Protein AF-A0AAV5MAN3-F1 (afdb_monomer_lite)

Secondary structure (DSSP, 8-state):
-------------------------TTTHHHHHHHHTT-----------------PPP-----------------------------------HHHHHHHHHHHHHHHHHHHHHHHHHHHHHHHHHHHHHHHHHHHHHHHHHHHHHHHHHHHHHHHHHHHHHHHHHHHHHHHHHHHHHHHHHHHHHHHHHHHHHHHHHHHHHHHHHHHHHHHHHHHHHHHHHHHHHHHHHHHHHHHHHHHHHHHHHHHHHHHHHHHHTT--

Organism: NCBI:txid152421

Sequence (261 aa):
MEENTRNPNSYEDGEDGEDRQSINTSSSAEQFVQGVLRNSGSMNGSSEQNMLVINPPAAEIEPTRQQQSDGQHQPADISSADSHLRRNTPQITTADRQARKRKNDRAYRERVKEKQKQMKSTLDELQAENGLLKAENGLLNTEMESLKNENVWENQQFQTLSGELEALRNKFDDSHQKFIKQLENEQQLKFNLKTLEGENGRLKTEMESLKGENASVTQRFQTESGELDALGNKFDHLLQKLKEKLALEAENELSKSEKNP

Foldseek 3Di:
DDDDDDDDDDDDDDPDDDDPPPDPPVPVVVVVVVVVVPPPPDPPPPPPPPPVPPVPPPPPPPPPPPPPPPPPDDDDDDDDDDDPPPPPPDPQDPVNVVVVVVVVVVVVVVVVVVVVVVVVVVVVVVVVVVVVVVVVVVVVVVVVVVVVVVVVVVVVVVVVVVVVVVVVVVVVVVVVVVVVVVVVVVVVVVVVVVVVVVVVVVVVVVVVVVVVVVVVVVVVVVVVVVVVVVVVVVVVVVVVVVVVVVVVVVVVVVVVVVVPD

pLDDT: mean 79.15, std 23.49, range [39.25, 98.81]

Structure (mmCIF, N/CA/C/O backbone):
data_AF-A0AAV5MAN3-F1
#
_entry.id   AF-A0AAV5MAN3-F1
#
loop_
_atom_site.group_PDB
_atom_site.id
_atom_site.type_symbol
_atom_site.label_atom_id
_atom_site.label_alt_id
_atom_site.label_comp_id
_atom_site.label_asym_id
_atom_site.label_entity_id
_atom_site.label_seq_id
_atom_site.pdbx_PDB_ins_code
_atom_site.Cartn_x
_atom_site.Cartn_y
_atom_site.Cartn_z
_atom_site.occupancy
_atom_site.B_iso_or_equiv
_atom_site.auth_seq_id
_atom_site.auth_comp_id
_atom_site.auth_asym_id
_atom_site.auth_atom_id
_atom_site.pdbx_PDB_model_num
ATOM 1 N N . MET A 1 1 ? -2.004 -55.335 14.183 1.00 44.84 1 MET A N 1
ATOM 2 C CA . MET A 1 1 ? -0.647 -54.759 14.093 1.00 44.84 1 MET A CA 1
ATOM 3 C C . MET A 1 1 ? -0.844 -53.253 14.137 1.00 44.84 1 MET A C 1
ATOM 5 O O . MET A 1 1 ? -1.127 -52.655 13.114 1.00 44.84 1 MET A O 1
ATOM 9 N N . GLU A 1 2 ? -1.271 -52.780 15.301 1.00 48.38 2 GLU A N 1
ATOM 10 C CA . GLU A 1 2 ? -0.446 -52.197 16.376 1.00 48.38 2 GLU A CA 1
ATOM 11 C C . GLU A 1 2 ? -0.250 -50.695 16.153 1.00 48.38 2 GLU A C 1
ATOM 13 O O . GLU A 1 2 ? 0.576 -50.241 15.366 1.00 48.38 2 GLU A O 1
ATOM 18 N N . GLU A 1 3 ? -1.119 -49.963 16.849 1.00 56.19 3 GLU A N 1
ATOM 19 C CA . GLU A 1 3 ? -1.087 -48.533 17.116 1.00 56.19 3 GLU A CA 1
ATOM 20 C C . GLU A 1 3 ? 0.177 -48.180 17.908 1.00 56.19 3 GLU A C 1
ATOM 22 O O . GLU A 1 3 ? 0.541 -48.885 18.849 1.00 56.19 3 GLU A O 1
ATOM 27 N N . ASN A 1 4 ? 0.824 -47.062 17.576 1.00 59.72 4 ASN A N 1
ATOM 28 C CA . ASN A 1 4 ? 1.860 -46.487 18.429 1.00 59.72 4 ASN A CA 1
ATOM 29 C C . ASN A 1 4 ? 1.583 -44.999 18.649 1.00 59.72 4 ASN A C 1
ATOM 31 O O . ASN A 1 4 ? 2.085 -44.121 17.949 1.00 59.72 4 ASN A O 1
ATOM 35 N N . THR A 1 5 ? 0.726 -44.739 19.630 1.00 69.56 5 THR A N 1
ATOM 36 C CA . THR A 1 5 ? 0.528 -43.437 20.260 1.00 69.56 5 THR A CA 1
ATOM 37 C C . THR A 1 5 ? 1.610 -43.225 21.320 1.00 69.56 5 THR A C 1
ATOM 39 O O . THR A 1 5 ? 1.607 -43.907 22.346 1.00 69.56 5 THR A O 1
ATOM 42 N N . ARG A 1 6 ? 2.507 -42.251 21.127 1.00 48.88 6 ARG A N 1
ATOM 43 C CA . ARG A 1 6 ? 3.354 -41.720 22.207 1.00 48.88 6 ARG A CA 1
ATOM 44 C C . ARG A 1 6 ? 3.477 -40.200 22.130 1.00 48.88 6 ARG A C 1
ATOM 46 O O . ARG A 1 6 ? 4.214 -39.651 21.324 1.00 48.88 6 ARG A O 1
ATOM 53 N N . ASN A 1 7 ? 2.747 -39.565 23.032 1.00 54.50 7 ASN A N 1
ATOM 54 C CA . ASN A 1 7 ? 3.040 -38.311 23.731 1.00 54.50 7 ASN A CA 1
ATOM 55 C C . ASN A 1 7 ? 2.501 -38.561 25.168 1.00 54.50 7 ASN A C 1
ATOM 57 O O . ASN A 1 7 ? 1.526 -39.319 25.239 1.00 54.50 7 ASN A O 1
ATOM 61 N N . PRO A 1 8 ? 3.010 -38.015 26.301 1.00 59.88 8 PRO A N 1
ATOM 62 C CA . PRO A 1 8 ? 3.705 -36.732 26.459 1.00 59.88 8 PRO A CA 1
ATOM 63 C C . PRO A 1 8 ? 4.790 -36.669 27.571 1.00 59.88 8 PRO A C 1
ATOM 65 O O . PRO A 1 8 ? 5.094 -37.661 28.225 1.00 59.88 8 PRO A O 1
ATOM 68 N N . ASN A 1 9 ? 5.303 -35.457 27.814 1.00 54.16 9 ASN A N 1
ATOM 69 C CA . ASN A 1 9 ? 6.047 -34.997 28.999 1.00 54.16 9 ASN A CA 1
ATOM 70 C C . ASN A 1 9 ? 7.506 -35.446 29.184 1.00 54.16 9 ASN A C 1
ATOM 72 O O . ASN A 1 9 ? 7.796 -36.450 29.828 1.00 54.16 9 ASN A O 1
ATOM 76 N N . SER A 1 10 ? 8.420 -34.542 28.833 1.00 54.06 10 SER A N 1
ATOM 77 C CA . SER A 1 10 ? 9.576 -34.241 29.682 1.00 54.06 10 SER A CA 1
ATOM 78 C C . SER A 1 10 ? 9.660 -32.725 29.858 1.00 54.06 10 SER A C 1
ATOM 80 O O . SER A 1 10 ? 10.046 -32.001 28.942 1.00 54.06 10 SER A O 1
ATOM 82 N N . TYR A 1 11 ? 9.204 -32.270 31.024 1.00 53.59 11 TYR A N 1
ATOM 83 C CA . TYR A 1 11 ? 9.576 -30.988 31.612 1.00 53.59 11 TYR A CA 1
ATOM 84 C C . TYR A 1 11 ? 11.102 -30.957 31.750 1.00 53.59 11 TYR A C 1
ATOM 86 O O . TYR A 1 11 ? 11.655 -31.848 32.392 1.00 53.59 11 TYR A O 1
ATOM 94 N N . GLU A 1 12 ? 11.756 -29.944 31.192 1.00 61.41 12 GLU A N 1
ATOM 95 C CA . GLU A 1 12 ? 13.032 -29.475 31.722 1.00 61.41 12 GLU A CA 1
ATOM 96 C C . GLU A 1 12 ? 12.889 -27.996 32.061 1.00 61.41 12 GLU A C 1
ATOM 98 O O . GLU A 1 12 ? 12.486 -27.172 31.237 1.00 61.41 12 GLU A O 1
ATOM 103 N N . ASP A 1 13 ? 13.148 -27.735 33.338 1.00 57.47 13 ASP A N 1
ATOM 104 C CA . ASP A 1 13 ? 13.252 -26.439 33.973 1.00 57.47 13 ASP A CA 1
ATOM 105 C C . ASP A 1 13 ? 14.386 -25.630 33.339 1.00 57.47 13 ASP A C 1
ATOM 107 O O . ASP A 1 13 ? 15.514 -26.103 33.198 1.00 57.47 13 ASP A O 1
ATOM 111 N N . GLY A 1 14 ? 14.080 -24.381 33.007 1.00 51.84 14 GLY A N 1
ATOM 112 C CA . GLY A 1 14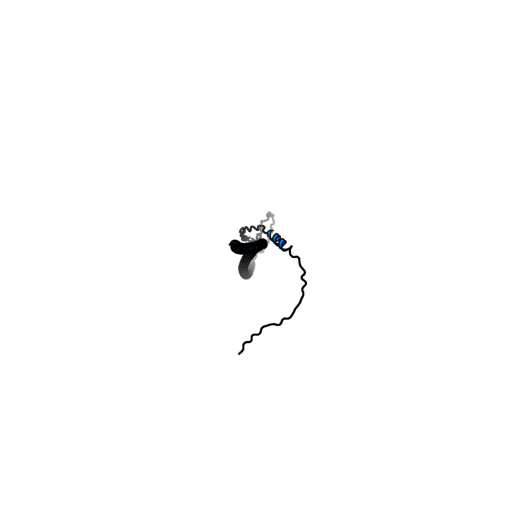 ? 15.044 -23.363 32.614 1.00 51.84 14 GLY A CA 1
ATOM 113 C C . GLY A 1 14 ? 14.609 -22.037 33.215 1.00 51.84 14 GLY A C 1
ATOM 114 O O . GLY A 1 14 ? 13.974 -21.224 32.546 1.00 51.84 14 GLY A O 1
ATOM 115 N N . GLU A 1 15 ? 14.870 -21.868 34.511 1.00 56.38 15 GLU A N 1
ATOM 116 C CA . GLU A 1 15 ? 14.814 -20.574 35.184 1.00 56.38 15 GLU A CA 1
ATOM 117 C C . GLU A 1 15 ? 15.982 -19.707 34.699 1.00 56.38 15 GLU A C 1
ATOM 119 O O . GLU A 1 15 ? 17.055 -19.725 35.293 1.00 56.38 15 GLU A O 1
ATOM 124 N N . ASP A 1 16 ? 15.759 -18.917 33.651 1.00 54.56 16 ASP A N 1
ATOM 125 C CA . ASP A 1 16 ? 16.610 -17.769 33.349 1.00 54.56 16 ASP A CA 1
ATOM 126 C C . ASP A 1 16 ? 15.830 -16.492 33.672 1.00 54.56 16 ASP A C 1
ATOM 128 O O . ASP A 1 16 ? 14.925 -16.049 32.959 1.00 54.56 16 ASP A O 1
ATOM 132 N N . GLY A 1 17 ? 16.160 -15.935 34.837 1.00 55.69 17 GLY A N 1
ATOM 133 C CA . GLY A 1 17 ? 15.736 -14.614 35.258 1.00 55.69 17 GLY A CA 1
ATOM 134 C C . GLY A 1 17 ? 16.410 -13.557 34.395 1.00 55.69 17 GLY A C 1
ATOM 135 O O . GLY A 1 17 ? 17.562 -13.205 34.628 1.00 55.69 17 GLY A O 1
ATOM 136 N N . GLU A 1 18 ? 15.671 -13.021 33.428 1.00 51.84 18 GLU A N 1
ATOM 137 C CA . GLU A 1 18 ? 16.047 -11.779 32.765 1.00 51.84 18 GLU A CA 1
ATOM 138 C C . GLU A 1 18 ? 15.421 -10.579 33.480 1.00 51.84 18 GLU A C 1
ATOM 140 O O . GLU A 1 18 ? 14.199 -10.421 33.603 1.00 51.84 18 GLU A O 1
ATOM 145 N N . ASP A 1 19 ? 16.324 -9.729 33.959 1.00 51.12 19 ASP A N 1
ATOM 146 C CA . ASP A 1 19 ? 16.092 -8.423 34.543 1.00 51.12 19 ASP A CA 1
ATOM 147 C C . ASP A 1 19 ? 15.137 -7.577 33.693 1.00 51.12 19 ASP A C 1
ATOM 149 O O . ASP A 1 19 ? 15.478 -7.039 32.636 1.00 51.12 19 ASP A O 1
ATOM 153 N N . ARG A 1 20 ? 13.924 -7.369 34.211 1.00 51.84 20 ARG A N 1
ATOM 154 C CA . ARG A 1 20 ? 12.993 -6.366 33.693 1.00 51.84 20 ARG A CA 1
ATOM 155 C C . ARG A 1 20 ? 13.480 -4.968 34.066 1.00 51.84 20 ARG A C 1
ATOM 157 O O . ARG A 1 20 ? 12.996 -4.356 35.020 1.00 51.84 20 ARG A O 1
ATOM 164 N N . GLN A 1 21 ? 14.396 -4.425 33.268 1.00 51.94 21 GLN A N 1
ATOM 165 C CA . GLN A 1 21 ? 14.569 -2.979 33.191 1.00 51.94 21 GLN A CA 1
ATOM 166 C C . GLN A 1 21 ? 13.264 -2.369 32.673 1.00 51.94 21 GLN A C 1
ATOM 168 O O . GLN A 1 21 ? 12.862 -2.544 31.524 1.00 51.94 21 GLN A O 1
ATOM 173 N N . SER A 1 22 ? 12.569 -1.674 33.568 1.00 53.28 22 SER A N 1
ATOM 174 C CA . SER A 1 22 ? 11.349 -0.934 33.269 1.00 53.28 22 SER A CA 1
ATOM 175 C C . SER A 1 22 ? 11.709 0.291 32.429 1.00 53.28 22 SER A C 1
ATOM 177 O O . SER A 1 22 ? 11.994 1.362 32.961 1.00 53.28 22 SER A O 1
ATOM 179 N N . ILE A 1 23 ? 11.739 0.127 31.106 1.00 49.47 23 ILE A N 1
ATOM 180 C CA . ILE A 1 23 ? 11.857 1.250 30.179 1.00 49.47 23 ILE A CA 1
ATOM 181 C C . ILE A 1 23 ? 10.504 1.959 30.158 1.00 49.47 23 ILE A C 1
ATOM 183 O O . ILE A 1 23 ? 9.490 1.431 29.705 1.00 49.47 23 ILE A O 1
ATOM 187 N N . ASN A 1 24 ? 10.509 3.169 30.698 1.00 49.62 24 ASN A N 1
ATOM 188 C CA . ASN A 1 24 ? 9.404 4.110 30.726 1.00 49.62 24 ASN A CA 1
ATOM 189 C C . ASN A 1 24 ? 9.113 4.583 29.281 1.00 49.62 24 ASN A C 1
ATOM 191 O O . ASN A 1 24 ? 9.706 5.549 28.808 1.00 49.62 24 ASN A O 1
ATOM 195 N N . THR A 1 25 ? 8.264 3.864 28.537 1.00 49.25 25 THR A N 1
ATOM 196 C CA . THR A 1 25 ? 7.945 4.144 27.117 1.00 49.25 25 THR A CA 1
ATOM 197 C C . THR A 1 25 ? 6.704 5.018 26.908 1.00 49.25 25 THR A C 1
ATOM 199 O O . THR A 1 25 ? 6.316 5.289 25.772 1.00 49.25 25 THR A O 1
ATOM 202 N N . SER A 1 26 ? 6.102 5.546 27.971 1.00 46.38 26 SER A N 1
ATOM 203 C CA . SER A 1 26 ? 4.854 6.321 27.913 1.00 46.38 26 SER A CA 1
ATOM 204 C C . SER A 1 26 ? 4.976 7.733 27.316 1.00 46.38 26 SER A C 1
ATOM 206 O O . SER A 1 26 ? 3.968 8.422 27.232 1.00 46.38 26 SER A O 1
ATOM 208 N N . SER A 1 27 ? 6.153 8.169 26.842 1.00 50.56 27 SER A N 1
ATOM 209 C CA . SER A 1 27 ? 6.326 9.509 26.241 1.00 50.56 27 SER A CA 1
ATOM 210 C C . SER A 1 27 ? 6.676 9.525 24.746 1.00 50.56 27 SER A C 1
ATOM 212 O O . SER A 1 27 ? 6.742 10.604 24.161 1.00 50.56 27 SER A O 1
ATOM 214 N N . SER A 1 28 ? 6.913 8.374 24.104 1.00 48.81 28 SER A N 1
ATOM 215 C CA . SER A 1 28 ? 7.411 8.346 22.714 1.00 48.81 28 SER A CA 1
ATOM 216 C C . SER A 1 28 ? 6.324 8.062 21.666 1.00 48.81 28 SER A C 1
ATOM 218 O O . SER A 1 28 ? 6.444 8.504 20.523 1.00 48.81 28 SER A O 1
ATOM 220 N N . ALA A 1 29 ? 5.215 7.420 22.052 1.00 47.19 29 ALA A N 1
ATOM 221 C CA . ALA A 1 29 ? 4.122 7.105 21.127 1.00 47.19 29 ALA A CA 1
ATOM 222 C C . ALA A 1 29 ? 3.309 8.344 20.690 1.00 47.19 29 ALA A C 1
ATOM 224 O O . ALA A 1 29 ? 2.816 8.386 19.566 1.00 47.19 29 ALA A O 1
ATOM 225 N N . GLU A 1 30 ? 3.227 9.391 21.519 1.00 49.59 30 GLU A N 1
ATOM 226 C CA . GLU A 1 30 ? 2.521 10.635 21.162 1.00 49.59 30 GLU A CA 1
ATOM 227 C C . GLU A 1 30 ? 3.353 11.569 20.264 1.00 49.59 30 GLU A C 1
ATOM 229 O O . GLU A 1 30 ? 2.794 12.349 19.491 1.00 49.59 30 GLU A O 1
ATOM 234 N N . GLN A 1 31 ? 4.686 11.460 20.282 1.00 51.66 31 GLN A N 1
ATOM 235 C CA . GLN A 1 31 ? 5.559 12.288 19.436 1.00 51.66 31 GLN A CA 1
ATOM 236 C C . GLN A 1 31 ? 5.684 11.770 17.998 1.00 51.66 31 GLN A C 1
ATOM 238 O O . GLN A 1 31 ? 5.986 12.549 17.094 1.00 51.66 31 GLN A O 1
ATOM 243 N N . PHE A 1 32 ? 5.390 10.491 17.746 1.00 46.88 32 PHE A N 1
ATOM 244 C CA . PHE A 1 32 ? 5.454 9.940 16.390 1.00 46.88 32 PHE A CA 1
ATOM 245 C C . PHE A 1 32 ? 4.217 10.294 15.544 1.00 46.88 32 PHE A C 1
ATOM 247 O O . PHE A 1 32 ? 4.320 10.457 14.329 1.00 46.88 32 PHE A O 1
ATOM 254 N N . VAL A 1 33 ? 3.061 10.519 16.178 1.00 51.75 33 VAL A N 1
ATOM 255 C CA . VAL A 1 33 ? 1.815 10.885 15.477 1.00 51.75 33 VAL A CA 1
ATOM 256 C C . VAL A 1 33 ? 1.821 12.352 15.016 1.00 51.75 33 VAL A C 1
ATOM 258 O O . VAL A 1 33 ? 1.261 12.669 13.968 1.00 51.75 33 VAL A O 1
ATOM 261 N N . GLN A 1 34 ? 2.528 13.253 15.712 1.00 48.38 34 GLN A N 1
ATOM 262 C CA . GLN A 1 34 ? 2.670 14.653 15.271 1.00 48.38 34 GLN A CA 1
ATOM 263 C C . GLN A 1 34 ? 3.739 14.870 14.184 1.00 48.38 34 GLN A C 1
ATOM 265 O O . GLN A 1 34 ? 3.695 15.883 13.485 1.00 48.38 34 GLN A O 1
ATOM 270 N N . GLY A 1 35 ? 4.672 13.930 13.994 1.00 42.81 35 GLY A N 1
ATOM 271 C CA . GLY A 1 35 ? 5.723 14.038 12.975 1.00 42.81 35 GLY A CA 1
ATOM 272 C C . GLY A 1 35 ? 5.258 13.729 11.547 1.00 42.81 35 GLY A C 1
ATOM 273 O O . GLY A 1 35 ? 5.763 14.317 10.593 1.00 42.81 35 GLY A O 1
ATOM 274 N N . VAL A 1 36 ? 4.268 12.846 11.382 1.00 49.66 36 VAL A N 1
ATOM 275 C CA . VAL A 1 36 ? 3.847 12.358 10.052 1.00 49.66 36 VAL A CA 1
ATOM 276 C C . VAL A 1 36 ? 2.818 13.283 9.381 1.00 49.66 36 VAL A C 1
ATOM 278 O O . VAL A 1 36 ? 2.716 13.320 8.158 1.00 49.66 36 VAL A O 1
ATOM 281 N N . LEU A 1 37 ? 2.124 14.127 10.151 1.00 48.88 37 LEU A N 1
ATOM 282 C CA . LEU A 1 37 ? 1.106 15.054 9.632 1.00 48.88 37 LEU A CA 1
ATOM 283 C C . LEU A 1 37 ? 1.661 16.389 9.098 1.00 48.88 37 LEU A C 1
ATOM 285 O O . LEU A 1 37 ? 0.886 17.224 8.637 1.00 48.88 37 LEU A O 1
ATOM 289 N N . ARG A 1 38 ? 2.983 16.616 9.122 1.00 48.22 38 ARG A N 1
ATOM 290 C CA . ARG A 1 38 ? 3.591 17.865 8.616 1.00 48.22 38 ARG A CA 1
ATOM 291 C C . ARG A 1 38 ? 4.157 17.797 7.199 1.00 48.22 38 ARG A C 1
ATOM 293 O O . ARG A 1 38 ? 4.641 18.816 6.719 1.00 48.22 38 ARG A O 1
ATOM 300 N N . ASN A 1 39 ? 4.059 16.652 6.520 1.00 44.22 39 ASN A N 1
ATOM 301 C CA . ASN A 1 39 ? 4.629 16.467 5.180 1.00 44.22 39 ASN A CA 1
ATOM 302 C C . ASN A 1 39 ? 3.599 16.142 4.084 1.00 44.22 39 ASN A C 1
ATOM 304 O O . ASN A 1 39 ? 3.957 15.650 3.020 1.00 44.22 39 ASN A O 1
ATOM 308 N N . SER A 1 40 ? 2.320 16.471 4.292 1.00 47.78 40 SER A N 1
ATOM 309 C CA . SER A 1 40 ? 1.295 16.476 3.236 1.00 47.78 40 SER A CA 1
ATOM 310 C C . SER A 1 40 ? 1.270 17.816 2.485 1.00 47.78 40 SER A C 1
ATOM 312 O O . SER A 1 40 ? 0.221 18.430 2.289 1.00 47.78 40 SER A O 1
ATOM 314 N N . GLY A 1 41 ? 2.451 18.305 2.103 1.00 43.44 41 GLY A N 1
ATOM 315 C CA . GLY A 1 41 ? 2.629 19.487 1.270 1.00 43.44 41 GLY A CA 1
ATOM 316 C C . GLY A 1 41 ? 2.596 19.119 -0.208 1.00 43.44 41 GLY A C 1
ATOM 317 O O . GLY A 1 41 ? 3.642 18.946 -0.816 1.00 43.44 41 GLY A O 1
ATOM 318 N N . SER A 1 42 ? 1.387 18.998 -0.759 1.00 48.28 42 SER A N 1
ATOM 319 C CA . SER A 1 42 ? 1.033 19.428 -2.120 1.00 48.28 42 SER A CA 1
ATOM 320 C C . SER A 1 42 ? 2.112 19.255 -3.208 1.00 48.28 42 SER A C 1
ATOM 322 O O . SER A 1 42 ? 2.621 20.237 -3.749 1.00 48.28 42 SER A O 1
ATOM 324 N N . MET A 1 43 ? 2.392 18.017 -3.618 1.00 45.09 43 MET A N 1
ATOM 325 C CA . MET A 1 43 ? 2.899 17.771 -4.970 1.00 45.09 43 MET A CA 1
ATOM 326 C C . MET A 1 43 ? 1.694 17.708 -5.910 1.00 45.09 43 MET A C 1
ATOM 328 O O . MET A 1 43 ? 1.149 16.643 -6.188 1.00 45.09 43 MET A O 1
ATOM 332 N N . ASN A 1 44 ? 1.250 18.886 -6.359 1.00 43.78 44 ASN A N 1
ATOM 333 C CA . ASN A 1 44 ? 0.441 19.014 -7.565 1.00 43.78 44 ASN A CA 1
ATOM 334 C C . ASN A 1 44 ? 1.291 18.501 -8.732 1.00 43.78 44 ASN A C 1
ATOM 336 O O . ASN A 1 44 ? 2.037 19.251 -9.355 1.00 43.78 44 ASN A O 1
ATOM 340 N N . GLY A 1 45 ? 1.197 17.201 -8.996 1.00 42.59 45 GLY A N 1
ATOM 341 C CA . GLY A 1 45 ? 1.636 16.587 -10.238 1.00 42.59 45 GLY A CA 1
ATOM 342 C C . GLY A 1 45 ? 0.662 16.960 -11.345 1.00 42.59 45 GLY A C 1
ATOM 343 O O . GLY A 1 45 ? -0.095 16.120 -11.823 1.00 42.59 45 GLY A O 1
ATOM 344 N N . SER A 1 46 ? 0.666 18.230 -11.749 1.00 45.03 46 SER A N 1
ATOM 345 C CA . SER A 1 46 ? 0.295 18.604 -13.107 1.00 45.03 46 SER A CA 1
ATOM 346 C C . SER A 1 46 ? 1.291 17.902 -14.024 1.00 45.03 46 SER A C 1
ATOM 348 O O . SER A 1 46 ? 2.373 18.415 -14.301 1.00 45.03 46 SER A O 1
ATOM 350 N N . SER A 1 47 ? 0.936 16.684 -14.436 1.00 51.94 47 SER A N 1
ATOM 351 C CA . SER A 1 47 ? 1.525 16.005 -15.582 1.00 51.94 47 SER A CA 1
ATOM 352 C C . SER A 1 47 ? 1.099 16.795 -16.819 1.00 51.94 47 SER A C 1
ATOM 354 O O . SER A 1 47 ? 0.217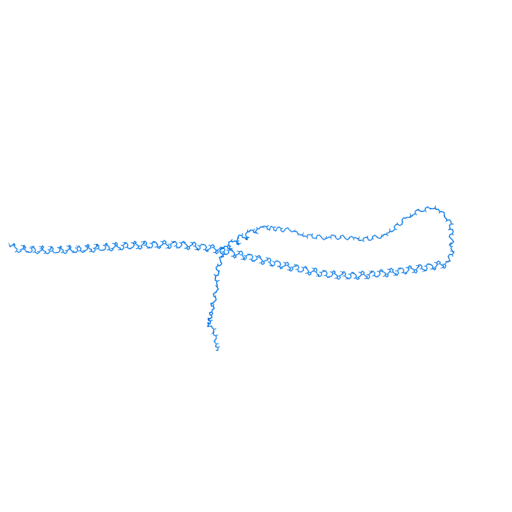 16.404 -17.581 1.00 51.94 47 SER A O 1
ATOM 356 N N . GLU A 1 48 ? 1.684 17.985 -16.968 1.00 44.56 48 GLU A N 1
ATOM 357 C CA . GLU A 1 48 ? 1.868 18.562 -18.280 1.00 44.56 48 GLU A CA 1
ATOM 358 C C . GLU A 1 48 ? 2.647 17.515 -19.058 1.00 44.56 48 GLU A C 1
ATOM 360 O O . GLU A 1 48 ? 3.768 17.135 -18.711 1.00 44.56 48 GLU A O 1
ATOM 365 N N . GLN A 1 49 ? 1.973 17.002 -20.077 1.00 49.53 49 GLN A N 1
ATOM 366 C CA . GLN A 1 49 ? 2.551 16.302 -21.198 1.00 49.53 49 GLN A CA 1
ATOM 367 C C . GLN A 1 49 ? 3.635 17.197 -21.812 1.00 49.53 49 GLN A C 1
ATOM 369 O O . GLN A 1 49 ? 3.445 17.792 -22.867 1.00 49.53 49 GLN A O 1
ATOM 374 N N . ASN A 1 50 ? 4.810 17.257 -21.188 1.00 44.69 50 ASN A N 1
ATOM 375 C CA . ASN A 1 50 ? 6.051 17.495 -21.897 1.00 44.69 50 ASN A CA 1
ATOM 376 C C . ASN A 1 50 ? 6.336 16.210 -22.673 1.00 44.69 50 ASN A C 1
ATOM 378 O O . ASN A 1 50 ? 7.211 15.413 -22.340 1.00 44.69 50 ASN A O 1
ATOM 382 N N . MET A 1 51 ? 5.534 16.012 -23.723 1.00 41.59 51 MET A N 1
ATOM 383 C CA . MET A 1 51 ? 5.988 15.375 -24.942 1.00 41.59 51 MET A CA 1
ATOM 384 C C . MET A 1 51 ? 7.266 16.118 -25.298 1.00 41.59 51 MET A C 1
ATOM 386 O O . MET A 1 51 ? 7.219 17.219 -25.847 1.00 41.59 51 MET A O 1
ATOM 390 N N . LEU A 1 52 ? 8.405 15.555 -24.902 1.00 42.62 52 LEU A N 1
ATOM 391 C CA . LEU A 1 52 ? 9.690 15.932 -25.443 1.00 42.62 52 LEU A CA 1
ATOM 392 C C . LEU A 1 52 ? 9.571 15.598 -26.929 1.00 42.62 52 LEU A C 1
ATOM 394 O O . LEU A 1 52 ? 9.813 14.474 -27.363 1.00 42.62 52 LEU A O 1
ATOM 398 N N . VAL A 1 53 ? 9.071 16.566 -27.696 1.00 46.03 53 VAL A N 1
ATOM 399 C CA . VAL A 1 53 ? 9.199 16.610 -29.138 1.00 46.03 53 VAL A CA 1
ATOM 400 C C . VAL A 1 53 ? 10.696 16.739 -29.337 1.00 46.03 53 VAL A C 1
ATOM 402 O O . VAL A 1 53 ? 11.251 17.835 -29.389 1.00 46.03 53 VAL A O 1
ATOM 405 N N . ILE A 1 54 ? 11.368 15.589 -29.353 1.00 41.72 54 ILE A N 1
ATOM 406 C CA . ILE A 1 54 ? 12.680 15.447 -29.947 1.00 41.72 54 ILE A CA 1
ATOM 407 C C . ILE A 1 54 ? 12.417 15.733 -31.419 1.00 41.72 54 ILE A C 1
ATOM 409 O O . ILE A 1 54 ? 12.113 14.840 -32.207 1.00 41.72 54 ILE A O 1
ATOM 413 N N . ASN A 1 55 ? 12.423 17.021 -31.763 1.00 43.81 55 ASN A N 1
ATOM 414 C CA . ASN A 1 55 ? 12.617 17.440 -33.130 1.00 43.81 55 ASN A CA 1
ATOM 415 C C . ASN A 1 55 ? 13.919 16.758 -33.546 1.00 43.81 55 ASN A C 1
ATOM 417 O O . ASN A 1 55 ? 14.951 17.036 -32.923 1.00 43.81 55 ASN A O 1
ATOM 421 N N . PRO A 1 56 ? 13.895 15.835 -34.523 1.00 54.34 56 PRO A N 1
ATOM 422 C CA . PRO A 1 56 ? 15.142 15.348 -35.072 1.00 54.34 56 PRO A CA 1
ATOM 423 C C . PRO A 1 56 ? 15.903 16.593 -35.538 1.00 54.34 56 PRO A C 1
ATOM 425 O O . PRO A 1 56 ? 15.285 17.460 -36.171 1.00 54.34 56 PRO A O 1
ATOM 428 N N . PRO A 1 57 ? 17.194 16.752 -35.193 1.00 43.59 57 PRO A N 1
ATOM 429 C CA . PRO A 1 57 ? 17.973 17.822 -35.784 1.00 43.59 57 PRO A CA 1
ATOM 430 C C . PRO A 1 57 ? 17.815 17.657 -37.289 1.00 43.59 57 PRO A C 1
ATOM 432 O O . PRO A 1 57 ? 18.056 16.572 -37.829 1.00 43.59 57 PRO A O 1
ATOM 435 N N . ALA A 1 58 ? 17.295 18.698 -37.941 1.00 41.28 58 ALA A N 1
ATOM 436 C CA . ALA A 1 58 ? 17.276 18.762 -39.384 1.00 41.28 58 ALA A CA 1
ATOM 437 C C . ALA A 1 58 ? 18.691 18.398 -39.822 1.00 41.28 58 ALA A C 1
ATOM 439 O O . ALA A 1 58 ? 19.651 19.059 -39.427 1.00 41.28 58 ALA A O 1
ATOM 440 N N . ALA A 1 59 ? 18.818 17.289 -40.547 1.00 49.34 59 ALA A N 1
ATOM 441 C CA . ALA A 1 59 ? 20.047 16.952 -41.220 1.00 49.34 59 ALA A CA 1
ATOM 442 C C . ALA A 1 59 ? 20.245 18.030 -42.292 1.00 49.34 59 ALA A C 1
ATOM 444 O O . ALA A 1 59 ? 19.881 17.852 -43.454 1.00 49.34 59 ALA A O 1
ATOM 445 N N . GLU A 1 60 ? 20.781 19.182 -41.884 1.00 39.25 60 GLU A N 1
ATOM 446 C CA . GLU A 1 60 ? 21.616 20.010 -42.733 1.00 39.25 60 GLU A CA 1
ATOM 447 C C . GLU A 1 60 ? 22.800 19.124 -43.096 1.00 39.25 60 GLU A C 1
ATOM 449 O O . GLU A 1 60 ? 23.838 19.075 -42.443 1.00 39.25 60 GLU A O 1
ATOM 454 N N . ILE A 1 61 ? 22.585 18.341 -44.149 1.00 50.41 61 ILE A N 1
ATOM 455 C CA . ILE A 1 61 ? 23.651 17.856 -44.995 1.00 50.41 61 ILE A CA 1
ATOM 456 C C . ILE A 1 61 ? 24.270 19.134 -45.556 1.00 50.41 61 ILE A C 1
ATOM 458 O O . ILE A 1 61 ? 23.856 19.614 -46.610 1.00 50.41 61 ILE A O 1
ATOM 462 N N . GLU A 1 62 ? 25.206 19.733 -44.818 1.00 41.62 62 GLU A N 1
ATOM 463 C CA . GLU A 1 62 ? 26.178 20.631 -45.413 1.00 41.62 62 GLU A CA 1
ATOM 464 C C . GLU A 1 62 ? 26.865 19.816 -46.512 1.00 41.62 62 GLU A C 1
ATOM 466 O O . GLU A 1 62 ? 27.543 18.825 -46.219 1.00 41.62 62 GLU A O 1
ATOM 471 N N . PRO A 1 63 ? 26.707 20.166 -47.799 1.00 45.69 63 PRO A N 1
ATOM 472 C CA . PRO A 1 63 ? 27.626 19.641 -48.775 1.00 45.69 63 PRO A CA 1
ATOM 473 C C . PRO A 1 63 ? 28.972 20.269 -48.428 1.00 45.69 63 PRO A C 1
ATOM 475 O O . PRO A 1 63 ? 29.158 21.474 -48.611 1.00 45.69 63 PRO A O 1
ATOM 478 N N . THR A 1 64 ? 29.915 19.457 -47.945 1.00 48.03 64 THR A N 1
ATOM 479 C CA . THR A 1 64 ? 31.336 19.800 -47.905 1.00 48.03 64 THR A CA 1
ATOM 480 C C . THR A 1 64 ? 31.773 20.071 -49.339 1.00 48.03 64 THR A C 1
ATOM 482 O O . THR A 1 64 ? 32.273 19.209 -50.061 1.00 48.03 64 THR A O 1
ATOM 485 N N . ARG A 1 65 ? 31.516 21.295 -49.795 1.00 43.8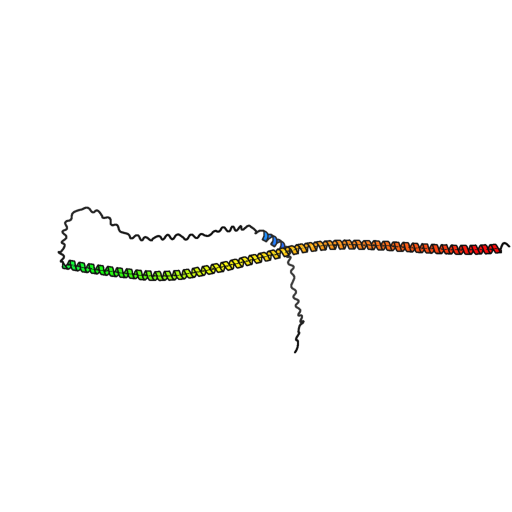8 65 ARG A N 1
ATOM 486 C CA . ARG A 1 65 ? 31.983 21.841 -51.053 1.00 43.88 65 ARG A CA 1
ATOM 487 C C . ARG A 1 65 ? 33.469 22.056 -50.840 1.00 43.88 65 ARG A C 1
ATOM 489 O O . ARG A 1 65 ? 33.893 23.132 -50.428 1.00 43.88 65 ARG A O 1
ATOM 496 N N . GLN A 1 66 ? 34.255 21.010 -51.092 1.00 42.12 66 GLN A N 1
ATOM 497 C CA . GLN A 1 66 ? 35.670 21.160 -51.392 1.00 42.12 66 GLN A CA 1
ATOM 498 C C . GLN A 1 66 ? 35.756 22.158 -52.546 1.00 42.12 66 GLN A C 1
ATOM 500 O O . GLN A 1 66 ? 35.516 21.829 -53.708 1.00 42.12 66 GLN A O 1
ATOM 505 N N . GLN A 1 67 ? 36.018 23.415 -52.194 1.00 42.38 67 GLN A N 1
ATOM 506 C CA . GLN A 1 67 ? 36.457 24.431 -53.124 1.00 42.38 67 GLN A CA 1
ATOM 507 C C . GLN A 1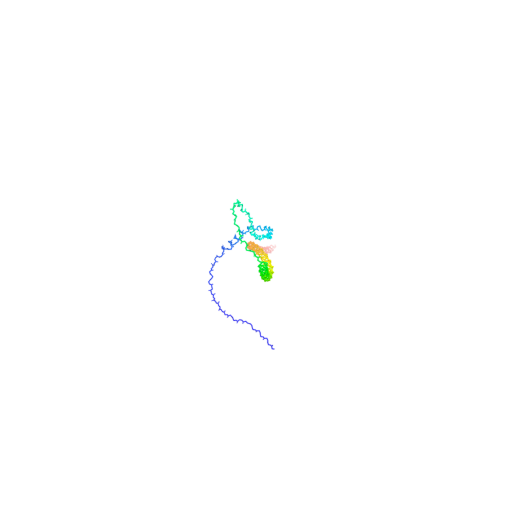 67 ? 37.796 23.941 -53.662 1.00 42.38 67 GLN A C 1
ATOM 509 O O . GLN A 1 67 ? 38.845 24.109 -53.045 1.00 42.38 67 GLN A O 1
ATOM 514 N N . GLN A 1 68 ? 37.738 23.271 -54.809 1.00 42.19 68 GLN A N 1
ATOM 515 C CA . GLN A 1 68 ? 38.866 23.216 -55.713 1.00 42.19 68 GLN A CA 1
ATOM 516 C C . GLN A 1 68 ? 39.237 24.668 -55.999 1.00 42.19 68 GLN A C 1
ATOM 518 O O . GLN A 1 68 ? 38.439 25.445 -56.523 1.00 42.19 68 GLN A O 1
ATOM 523 N N . SER A 1 69 ? 40.430 25.045 -55.558 1.00 43.91 69 SER A N 1
ATOM 524 C CA . SER A 1 69 ? 41.094 26.278 -55.928 1.00 43.91 69 SER A CA 1
ATOM 525 C C . SER A 1 69 ? 41.345 26.254 -57.437 1.00 43.91 69 SER A C 1
ATOM 527 O O . SER A 1 69 ? 42.412 25.839 -57.893 1.00 43.91 69 SER A O 1
ATOM 529 N N . ASP A 1 70 ? 40.351 26.678 -58.213 1.00 40.59 70 ASP A N 1
ATOM 530 C CA . ASP A 1 70 ? 40.563 27.144 -59.574 1.00 40.59 70 ASP A CA 1
ATOM 531 C C . ASP A 1 70 ? 41.397 28.420 -59.471 1.00 40.59 70 ASP A C 1
ATOM 533 O O . ASP A 1 70 ? 40.899 29.514 -59.194 1.00 40.59 70 ASP A O 1
ATOM 537 N N . GLY A 1 71 ? 42.708 28.254 -59.642 1.00 41.88 71 GLY A N 1
ATOM 538 C CA . GLY A 1 71 ? 43.635 29.343 -59.889 1.00 41.88 71 GLY A CA 1
ATOM 539 C C . GLY A 1 71 ? 43.215 30.069 -61.160 1.00 41.88 71 GLY A C 1
ATOM 540 O O . GLY A 1 71 ? 43.654 29.734 -62.259 1.00 41.88 71 GLY A O 1
ATOM 541 N N . GLN A 1 72 ? 42.354 31.073 -61.003 1.00 41.81 72 GLN A N 1
ATOM 542 C CA . GLN A 1 72 ? 42.141 32.112 -61.993 1.00 41.81 72 GLN A CA 1
ATOM 543 C C . GLN A 1 72 ? 43.452 32.881 -62.146 1.00 41.81 72 GLN A C 1
ATOM 545 O O . GLN A 1 72 ? 43.755 33.827 -61.422 1.00 41.81 72 GLN A O 1
ATOM 550 N N . HIS A 1 73 ? 44.248 32.447 -63.116 1.00 48.31 73 HIS A N 1
ATOM 551 C CA . HIS A 1 73 ? 45.255 33.279 -63.740 1.00 48.31 73 HIS A CA 1
ATOM 552 C C . HIS A 1 73 ? 44.550 34.460 -64.411 1.00 48.31 73 HIS A C 1
ATOM 554 O O . HIS A 1 73 ? 43.994 34.315 -65.500 1.00 48.31 73 HIS A O 1
ATOM 560 N N . GLN A 1 74 ? 44.582 35.628 -63.770 1.00 47.94 74 GLN A N 1
ATOM 561 C CA . GLN A 1 74 ? 44.500 36.875 -64.514 1.00 47.94 74 GLN A CA 1
ATOM 562 C C . GLN A 1 74 ? 45.892 37.256 -65.043 1.00 47.94 74 GLN A C 1
ATOM 564 O O . GLN A 1 74 ? 46.893 37.077 -64.341 1.00 47.94 74 GLN A O 1
ATOM 569 N N . PRO A 1 75 ? 45.960 37.710 -66.305 1.00 46.75 75 PRO A N 1
ATOM 570 C CA . PRO A 1 75 ? 47.202 37.947 -67.021 1.00 46.75 75 PRO A CA 1
ATOM 571 C C . PRO A 1 75 ? 47.873 39.236 -66.545 1.00 46.75 75 PRO A C 1
ATOM 573 O O . PRO A 1 75 ? 47.243 40.286 -66.458 1.00 46.75 75 PRO A O 1
ATOM 576 N N . ALA A 1 76 ? 49.176 39.158 -66.283 1.00 44.50 76 ALA A N 1
ATOM 577 C CA . ALA A 1 76 ? 50.008 40.342 -66.171 1.00 44.50 76 ALA A CA 1
ATOM 578 C C . ALA A 1 76 ? 50.105 41.012 -67.550 1.00 44.50 76 ALA A C 1
ATOM 580 O O . ALA A 1 76 ? 50.671 40.443 -68.487 1.00 44.50 76 ALA A O 1
ATOM 581 N N . ASP A 1 77 ? 49.568 42.226 -67.644 1.00 45.28 77 ASP A N 1
ATOM 582 C CA . ASP A 1 77 ? 49.955 43.218 -68.639 1.00 45.28 77 ASP A CA 1
ATOM 583 C C . ASP A 1 77 ? 51.450 43.509 -68.475 1.00 45.28 77 ASP A C 1
ATOM 585 O O . ASP A 1 77 ? 51.883 44.225 -67.571 1.00 45.28 77 ASP A O 1
ATOM 589 N N . ILE A 1 78 ? 52.258 42.938 -69.362 1.00 51.75 78 ILE A N 1
ATOM 590 C CA . ILE A 1 78 ? 53.625 43.386 -69.606 1.00 51.75 78 ILE A CA 1
ATOM 591 C C . ILE A 1 78 ? 53.703 43.869 -71.043 1.00 51.75 78 ILE A C 1
ATOM 593 O O . ILE A 1 78 ? 53.926 43.116 -71.989 1.00 51.75 78 ILE A O 1
ATOM 597 N N . SER A 1 79 ? 53.457 45.172 -71.149 1.00 46.81 79 SER A N 1
ATOM 598 C CA . SER A 1 79 ? 54.018 46.101 -72.117 1.00 46.81 79 SER A CA 1
ATOM 599 C C . SER A 1 79 ? 55.107 45.501 -73.007 1.00 46.81 79 SER A C 1
ATOM 601 O O . SER A 1 79 ? 56.247 45.287 -72.596 1.00 46.81 79 SER A O 1
ATOM 603 N N . SER A 1 80 ? 54.718 45.336 -74.267 1.00 52.50 80 SER A N 1
ATOM 604 C CA . SER A 1 80 ? 55.531 45.479 -75.469 1.00 52.50 80 SER A CA 1
ATOM 605 C C . SER A 1 80 ? 56.780 46.351 -75.271 1.00 52.50 80 SER A C 1
ATOM 607 O O . SER A 1 80 ? 56.708 47.578 -75.298 1.00 52.50 80 SER A O 1
ATOM 609 N N . ALA A 1 81 ? 57.934 45.699 -75.155 1.00 42.12 81 ALA A N 1
ATOM 610 C CA . ALA A 1 81 ? 59.233 46.259 -75.494 1.00 42.12 81 ALA A CA 1
ATOM 611 C C . ALA A 1 81 ? 60.086 45.143 -76.116 1.00 42.12 81 ALA A C 1
ATOM 613 O O . ALA A 1 81 ? 60.589 44.250 -75.440 1.00 42.12 81 ALA A O 1
ATOM 614 N N . ASP A 1 82 ? 60.132 45.163 -77.444 1.00 47.41 82 ASP A N 1
ATOM 615 C CA . ASP A 1 82 ? 61.358 45.052 -78.228 1.00 47.41 82 ASP A CA 1
ATOM 616 C C . ASP A 1 82 ? 62.427 44.048 -77.739 1.00 47.41 82 ASP A C 1
ATOM 618 O O . ASP A 1 82 ? 63.320 44.361 -76.955 1.00 47.41 82 ASP A O 1
ATOM 622 N N . SER A 1 83 ? 62.386 42.823 -78.271 1.00 47.41 83 SER A N 1
ATOM 623 C CA . SER A 1 83 ? 63.625 42.096 -78.561 1.00 47.41 83 SER A CA 1
ATOM 624 C C . SER A 1 83 ? 63.423 41.136 -79.731 1.00 47.41 83 SER A C 1
ATOM 626 O O . SER A 1 83 ? 62.833 40.057 -79.634 1.00 47.41 83 SER A O 1
ATOM 628 N N . HIS A 1 84 ? 63.963 41.531 -80.878 1.00 49.69 84 HIS A N 1
ATOM 629 C CA . HIS A 1 84 ? 64.233 40.656 -82.008 1.00 49.69 84 HIS A CA 1
ATOM 630 C C . HIS A 1 84 ? 65.308 39.614 -81.648 1.00 49.69 84 HIS A C 1
ATOM 632 O O . HIS A 1 84 ? 66.425 39.640 -82.156 1.00 49.69 84 HIS A O 1
ATOM 638 N N . LEU A 1 85 ? 64.972 38.640 -80.805 1.00 51.16 85 LEU A N 1
ATOM 639 C CA . LEU A 1 85 ? 65.732 37.399 -80.705 1.00 51.16 85 LEU A CA 1
ATOM 640 C C . LEU A 1 85 ? 65.161 36.425 -81.729 1.00 51.16 85 LEU A C 1
ATOM 642 O O . LEU A 1 85 ? 64.209 35.687 -81.465 1.00 51.16 85 LEU A O 1
ATOM 646 N N . ARG A 1 86 ? 65.767 36.433 -82.924 1.00 51.59 86 ARG A N 1
ATOM 647 C CA . ARG A 1 86 ? 65.697 35.333 -83.892 1.00 51.59 86 ARG A CA 1
ATOM 648 C C . ARG A 1 86 ? 66.112 34.048 -83.181 1.00 51.59 86 ARG A C 1
ATOM 650 O O . ARG A 1 86 ? 67.281 33.672 -83.150 1.00 51.59 86 ARG A O 1
ATOM 657 N N . ARG A 1 87 ? 65.138 33.377 -82.573 1.00 48.75 87 ARG A N 1
ATOM 658 C CA . ARG A 1 87 ? 65.298 32.039 -82.030 1.00 48.75 87 ARG A CA 1
ATOM 659 C C . ARG A 1 87 ? 65.504 31.142 -83.243 1.00 48.75 87 ARG A C 1
ATOM 661 O O . ARG A 1 87 ? 64.556 30.882 -83.976 1.00 48.75 87 ARG A O 1
ATOM 668 N N . ASN A 1 88 ? 66.749 30.735 -83.485 1.00 50.94 88 ASN A N 1
ATOM 669 C CA . ASN A 1 88 ? 67.089 29.657 -84.406 1.00 50.94 88 ASN A CA 1
ATOM 670 C C . ASN A 1 88 ? 66.293 28.415 -83.985 1.00 50.94 88 ASN A C 1
ATOM 672 O O . ASN A 1 88 ? 66.736 27.634 -83.148 1.00 50.94 88 ASN A O 1
ATOM 676 N N . THR A 1 89 ? 65.078 28.256 -84.505 1.00 55.75 89 THR A N 1
ATOM 677 C CA . THR A 1 89 ? 64.345 26.999 -84.428 1.00 55.75 89 THR A CA 1
ATOM 678 C C . THR A 1 89 ? 65.035 26.058 -85.407 1.00 55.75 89 THR A C 1
ATOM 680 O O . THR A 1 89 ? 64.943 26.307 -86.613 1.00 55.75 89 THR A O 1
ATOM 683 N N . PRO A 1 90 ? 65.752 25.017 -84.941 1.00 59.16 90 PRO A N 1
ATOM 684 C CA . PRO A 1 90 ? 66.292 24.018 -85.852 1.00 59.16 90 PRO A CA 1
ATOM 685 C C . PRO A 1 90 ? 65.134 23.464 -86.685 1.00 59.16 90 PRO A C 1
ATOM 687 O O . PRO A 1 90 ? 64.032 23.287 -86.156 1.00 59.16 90 PRO A O 1
ATOM 690 N N . GLN A 1 91 ? 65.355 23.233 -87.982 1.00 60.91 91 GLN A N 1
ATOM 691 C CA . GLN A 1 91 ? 64.382 22.554 -88.833 1.00 60.91 91 GLN A CA 1
ATOM 692 C C . GLN A 1 91 ? 64.143 21.152 -88.259 1.00 60.91 91 GLN A C 1
ATOM 694 O O . GLN A 1 91 ? 64.886 20.215 -88.531 1.00 60.91 91 GLN A O 1
ATOM 699 N N . ILE A 1 92 ? 63.139 21.031 -87.388 1.00 64.62 92 ILE A N 1
ATOM 700 C CA . ILE A 1 92 ? 62.711 19.763 -86.807 1.00 64.62 92 ILE A CA 1
ATOM 701 C C . ILE A 1 92 ? 62.265 18.895 -87.972 1.00 64.62 92 ILE A C 1
ATOM 703 O O . ILE A 1 92 ? 61.315 19.231 -88.684 1.00 64.62 92 ILE A O 1
ATOM 707 N N . THR A 1 93 ? 62.956 17.777 -88.152 1.00 77.81 93 THR A N 1
ATOM 708 C CA . THR A 1 93 ? 62.623 16.822 -89.198 1.00 77.81 93 THR A CA 1
ATOM 709 C C . THR A 1 93 ? 61.224 16.250 -88.941 1.00 77.81 93 THR A C 1
ATOM 711 O O . THR A 1 93 ? 60.734 16.181 -87.807 1.00 77.81 93 THR A O 1
ATOM 714 N N . THR A 1 94 ? 60.533 15.815 -89.991 1.00 82.31 94 THR A N 1
ATOM 715 C CA . THR A 1 94 ? 59.231 15.137 -89.856 1.00 82.31 94 THR A CA 1
ATOM 716 C C . THR A 1 94 ? 59.315 13.906 -88.941 1.00 82.31 94 THR A C 1
ATOM 718 O O . THR A 1 94 ? 58.370 13.628 -88.195 1.00 82.31 94 THR A O 1
ATOM 721 N N . ALA A 1 95 ? 60.469 13.230 -88.921 1.00 86.00 95 ALA A N 1
ATOM 722 C CA . ALA A 1 95 ? 60.775 12.115 -88.029 1.00 86.00 95 ALA A CA 1
ATOM 723 C C . ALA A 1 95 ? 60.769 12.519 -86.542 1.00 86.00 95 ALA A C 1
ATOM 725 O O . ALA A 1 95 ? 60.118 11.856 -85.729 1.00 86.00 95 ALA A O 1
ATOM 726 N N . ASP A 1 96 ? 61.394 13.644 -86.182 1.00 88.31 96 ASP A N 1
ATOM 727 C CA . ASP A 1 96 ? 61.423 14.154 -84.802 1.00 88.31 96 ASP A CA 1
ATOM 728 C C . ASP A 1 96 ? 60.028 14.527 -84.291 1.00 88.31 96 ASP A C 1
ATOM 730 O O . ASP A 1 96 ? 59.661 14.236 -83.145 1.00 88.31 96 ASP A O 1
ATOM 734 N N . ARG A 1 97 ? 59.201 15.134 -85.154 1.00 89.06 97 ARG A N 1
ATOM 735 C CA . ARG A 1 97 ? 57.799 15.441 -84.828 1.00 89.06 97 ARG A CA 1
ATOM 736 C C . ARG A 1 97 ? 57.012 14.160 -84.540 1.00 89.06 97 ARG A C 1
ATOM 738 O O . ARG A 1 97 ? 56.253 14.108 -83.570 1.00 89.06 97 ARG A O 1
ATOM 745 N N . GLN A 1 98 ? 57.210 13.118 -85.347 1.00 92.06 98 GLN A N 1
ATOM 746 C CA . GLN A 1 98 ? 56.535 11.835 -85.165 1.00 92.06 98 GLN A CA 1
ATOM 747 C C . GLN A 1 98 ? 57.005 11.110 -83.893 1.00 92.06 98 GLN A C 1
ATOM 749 O O . GLN A 1 98 ? 56.179 10.552 -83.169 1.00 92.06 98 GLN A O 1
ATOM 754 N N . ALA A 1 99 ? 58.301 11.157 -83.571 1.00 92.31 99 ALA A N 1
ATOM 755 C CA . ALA A 1 99 ? 58.846 10.593 -82.336 1.00 92.31 99 ALA A CA 1
ATOM 756 C C . ALA A 1 99 ? 58.274 11.283 -81.086 1.00 92.31 99 ALA A C 1
ATOM 758 O O . ALA A 1 99 ? 57.830 10.607 -80.154 1.00 92.31 99 ALA A O 1
ATOM 759 N N . ARG A 1 100 ? 58.189 12.622 -81.090 1.00 92.12 100 ARG A N 1
ATOM 760 C CA . ARG A 1 100 ? 57.552 13.394 -80.007 1.00 92.12 100 ARG A CA 1
ATOM 761 C C . ARG A 1 100 ? 56.076 13.046 -79.844 1.00 92.12 100 ARG A C 1
ATOM 763 O O . ARG A 1 100 ? 55.637 12.829 -78.718 1.00 92.12 100 ARG A O 1
ATOM 770 N N . LYS A 1 101 ? 55.330 12.918 -80.948 1.00 95.56 101 LYS A N 1
ATOM 771 C CA . LYS A 1 101 ? 53.927 12.478 -80.910 1.00 95.56 101 LYS A CA 1
ATOM 772 C C . LYS A 1 101 ? 53.796 11.101 -80.256 1.00 95.56 101 LYS A C 1
ATOM 774 O O . LYS A 1 101 ? 53.056 10.966 -79.292 1.00 95.56 101 LYS A O 1
ATOM 779 N N . ARG A 1 102 ? 54.579 10.105 -80.693 1.00 95.88 102 ARG A N 1
ATOM 780 C CA . ARG A 1 102 ? 54.562 8.755 -80.094 1.00 95.88 102 ARG A CA 1
ATOM 781 C C . ARG A 1 102 ? 54.903 8.773 -78.601 1.00 95.88 102 ARG A C 1
ATOM 783 O O . ARG A 1 102 ? 54.286 8.040 -77.832 1.00 95.88 102 ARG A O 1
ATOM 790 N N . LYS A 1 103 ? 55.872 9.597 -78.183 1.00 96.62 103 LYS A N 1
ATOM 791 C CA . LYS A 1 103 ? 56.234 9.768 -76.766 1.00 96.62 103 LYS A CA 1
ATOM 792 C C . LYS A 1 103 ? 55.078 10.369 -75.962 1.00 96.62 103 LYS A C 1
ATOM 794 O O . LYS A 1 103 ? 54.755 9.846 -74.898 1.00 96.62 103 LYS A O 1
ATOM 799 N N . ASN A 1 104 ? 54.437 11.414 -76.482 1.00 95.81 104 ASN A N 1
ATOM 800 C CA . ASN A 1 104 ? 53.290 12.053 -75.839 1.00 95.81 104 ASN A CA 1
ATOM 801 C C . ASN A 1 104 ? 52.080 11.114 -75.764 1.00 95.81 104 ASN A C 1
ATOM 803 O O . ASN A 1 104 ? 51.477 11.003 -74.701 1.00 95.81 104 ASN A O 1
ATOM 807 N N . ASP A 1 105 ? 51.777 10.390 -76.843 1.00 97.19 105 ASP A N 1
ATOM 808 C CA . ASP A 1 105 ? 50.694 9.404 -76.889 1.00 97.19 105 ASP A CA 1
ATOM 809 C C . ASP A 1 105 ? 50.942 8.272 -75.884 1.00 97.19 105 ASP A C 1
ATOM 811 O O . ASP A 1 105 ? 50.025 7.853 -75.178 1.00 97.19 105 ASP A O 1
ATOM 815 N N . ARG A 1 106 ? 52.193 7.801 -75.765 1.00 97.19 106 ARG A N 1
ATOM 816 C CA . ARG A 1 106 ? 52.584 6.820 -74.743 1.00 97.19 106 ARG A CA 1
ATOM 817 C C . ARG A 1 106 ? 52.371 7.380 -73.337 1.00 97.19 106 ARG A C 1
ATOM 819 O O . ARG A 1 106 ? 51.719 6.731 -72.532 1.00 97.19 106 ARG A O 1
ATOM 826 N N . ALA A 1 107 ? 52.857 8.589 -73.059 1.00 96.69 107 ALA A N 1
ATOM 827 C CA . ALA A 1 107 ? 52.694 9.228 -71.754 1.00 96.69 107 ALA A CA 1
ATOM 828 C C . ALA A 1 107 ? 51.216 9.467 -71.398 1.00 96.69 107 ALA A C 1
ATOM 830 O O . ALA A 1 107 ? 50.823 9.287 -70.250 1.00 96.69 107 ALA A O 1
ATOM 831 N N . TYR A 1 108 ? 50.387 9.844 -72.374 1.00 97.88 108 TYR A N 1
ATOM 832 C CA . TYR A 1 108 ? 48.945 9.981 -72.185 1.00 97.88 108 TYR A CA 1
ATOM 833 C C . TYR A 1 108 ? 48.297 8.639 -71.833 1.00 97.88 108 TYR A C 1
ATOM 835 O O . TYR A 1 108 ? 47.576 8.564 -70.842 1.00 97.88 108 TYR A O 1
ATOM 843 N N . ARG A 1 109 ? 48.596 7.570 -72.585 1.00 98.00 109 ARG A N 1
ATOM 844 C CA . ARG A 1 109 ? 48.076 6.223 -72.296 1.00 98.00 109 ARG A CA 1
ATOM 845 C C . ARG A 1 109 ? 48.475 5.741 -70.905 1.00 98.00 109 ARG A C 1
ATOM 847 O O . ARG A 1 109 ? 47.628 5.201 -70.206 1.00 98.00 109 ARG A O 1
ATOM 854 N N . GLU A 1 110 ? 49.722 5.964 -70.491 1.00 97.81 110 GLU A N 1
ATOM 855 C CA . GLU A 1 110 ? 50.168 5.599 -69.141 1.00 97.81 110 GLU A CA 1
ATOM 856 C C . GLU A 1 110 ? 49.447 6.412 -68.055 1.00 97.81 110 GLU A C 1
ATOM 858 O O . GLU A 1 110 ? 48.965 5.826 -67.091 1.00 97.81 110 GLU A O 1
ATOM 863 N N . ARG A 1 111 ? 49.244 7.729 -68.235 1.00 98.00 111 ARG A N 1
ATOM 864 C CA . ARG A 1 111 ? 48.426 8.525 -67.296 1.00 98.00 111 ARG A CA 1
ATOM 865 C C . ARG A 1 111 ? 46.981 8.034 -67.207 1.00 98.00 111 ARG A C 1
ATOM 867 O O . ARG A 1 111 ? 46.414 8.024 -66.121 1.00 98.00 111 ARG A O 1
ATOM 874 N N . VAL A 1 112 ? 46.379 7.639 -68.332 1.00 98.12 112 VAL A N 1
ATOM 875 C CA . VAL A 1 112 ? 45.013 7.092 -68.352 1.00 98.12 112 VAL A CA 1
ATOM 876 C C . VAL A 1 112 ? 44.948 5.760 -67.608 1.00 98.12 112 VAL A C 1
ATOM 878 O O . VAL A 1 112 ? 44.053 5.586 -66.787 1.00 98.12 112 VAL A O 1
ATOM 881 N N . LYS A 1 113 ? 45.903 4.848 -67.839 1.00 97.94 113 LYS A N 1
ATOM 882 C CA . LYS A 1 113 ? 45.986 3.575 -67.102 1.00 97.94 113 LYS A CA 1
ATOM 883 C C . LYS A 1 113 ? 46.152 3.798 -65.603 1.00 97.94 113 LYS A C 1
ATOM 885 O O . LYS A 1 113 ? 45.462 3.153 -64.822 1.00 97.94 113 LYS A O 1
ATOM 890 N N . GLU A 1 114 ? 47.031 4.717 -65.209 1.00 98.19 114 GLU A N 1
ATOM 891 C CA . GLU A 1 114 ? 47.260 5.022 -63.797 1.00 98.19 114 GLU A CA 1
ATOM 892 C C . GLU A 1 114 ? 46.006 5.618 -63.153 1.00 98.19 114 GLU A C 1
ATOM 894 O O . GLU A 1 114 ? 45.565 5.142 -62.112 1.00 98.19 114 GLU A O 1
ATOM 899 N N . LYS A 1 115 ? 45.343 6.573 -63.819 1.00 98.06 115 LYS A N 1
ATOM 900 C CA . LYS A 1 115 ? 44.069 7.126 -63.339 1.00 98.06 115 LYS A CA 1
ATOM 901 C C . LYS A 1 115 ? 42.979 6.055 -63.232 1.00 98.06 115 LYS A C 1
ATOM 903 O O . LYS A 1 115 ? 42.212 6.057 -62.275 1.00 98.06 115 LYS A O 1
ATOM 908 N N . GLN A 1 116 ? 42.908 5.130 -64.189 1.00 98.19 116 GLN A N 1
ATOM 909 C CA . GLN A 1 116 ? 41.967 4.009 -64.144 1.00 98.19 116 GLN A CA 1
ATOM 910 C C . GLN A 1 116 ? 42.266 3.069 -62.969 1.00 98.19 116 GLN A C 1
ATOM 912 O O . GLN A 1 116 ? 41.337 2.628 -62.295 1.00 98.19 116 GLN A O 1
ATOM 917 N N . LYS A 1 117 ? 43.545 2.785 -62.700 1.00 98.31 117 LYS A N 1
ATOM 918 C CA . LYS A 1 117 ? 43.976 1.985 -61.548 1.00 98.31 117 LYS A CA 1
ATOM 919 C C . LYS A 1 117 ? 43.615 2.670 -60.229 1.00 98.31 117 LYS A C 1
ATOM 921 O O . LYS A 1 117 ? 43.058 2.013 -59.359 1.00 98.31 117 LYS A O 1
ATOM 926 N N . GLN A 1 118 ? 43.876 3.972 -60.109 1.00 98.25 118 GLN A N 1
ATOM 927 C CA . GLN A 1 118 ? 43.506 4.769 -58.936 1.00 98.25 118 GLN A CA 1
ATOM 928 C C . GLN A 1 118 ? 41.995 4.746 -58.706 1.00 98.25 118 GLN A C 1
ATOM 930 O O . GLN A 1 118 ? 41.557 4.403 -57.617 1.00 98.25 118 GLN A O 1
ATOM 935 N N . MET A 1 119 ? 41.203 5.009 -59.749 1.00 98.31 119 MET A N 1
ATOM 936 C CA . MET A 1 119 ? 39.740 4.986 -59.663 1.00 98.31 119 MET A CA 1
ATOM 937 C C . MET A 1 119 ? 39.202 3.608 -59.258 1.00 98.31 119 MET A C 1
ATOM 939 O O . MET A 1 119 ? 38.236 3.517 -58.505 1.00 98.31 119 MET A O 1
ATOM 943 N N . LYS A 1 120 ? 39.833 2.530 -59.740 1.00 98.38 120 LYS A N 1
ATOM 944 C CA . LYS A 1 120 ? 39.489 1.174 -59.316 1.00 98.38 120 LYS A CA 1
ATOM 945 C C . LYS A 1 120 ? 39.821 0.945 -57.837 1.00 98.38 120 LYS A C 1
ATOM 947 O O . LYS A 1 120 ? 38.952 0.479 -57.119 1.00 98.38 120 LYS A O 1
ATOM 952 N N . SER A 1 121 ? 41.016 1.336 -57.382 1.00 98.38 121 SER A N 1
ATOM 953 C CA . SER A 1 121 ? 41.408 1.239 -55.963 1.00 98.38 121 SER A CA 1
ATOM 954 C C . SER A 1 121 ? 40.420 1.971 -55.059 1.00 98.38 121 SER A C 1
ATOM 956 O O . SER A 1 121 ? 39.896 1.383 -54.124 1.00 98.38 121 SER A O 1
ATOM 958 N N . THR A 1 122 ? 40.077 3.218 -55.399 1.00 98.44 122 THR A N 1
ATOM 959 C CA . THR A 1 122 ? 39.115 4.009 -54.618 1.00 98.44 122 THR A CA 1
ATOM 960 C C . THR A 1 122 ? 37.723 3.383 -54.604 1.00 98.44 122 THR A C 1
ATOM 962 O O . THR A 1 122 ? 37.010 3.489 -53.614 1.00 98.44 122 THR A O 1
ATOM 965 N N . LEU A 1 123 ? 37.310 2.731 -55.696 1.00 98.38 123 LEU A N 1
ATOM 966 C CA . LEU A 1 123 ? 36.017 2.053 -55.754 1.00 98.38 123 LEU A CA 1
ATOM 967 C C . LEU A 1 123 ? 36.007 0.798 -54.874 1.00 98.38 123 LEU A C 1
ATOM 969 O O . LEU A 1 123 ? 35.029 0.579 -54.165 1.00 98.38 123 LEU A O 1
ATOM 973 N N . ASP A 1 124 ? 37.090 0.021 -54.884 1.00 98.38 124 ASP A N 1
ATOM 974 C CA . ASP A 1 124 ? 37.247 -1.161 -54.032 1.00 98.38 124 ASP A CA 1
ATOM 975 C C . ASP A 1 124 ? 37.280 -0.757 -52.536 1.00 98.38 124 ASP A C 1
ATOM 977 O O . ASP A 1 124 ? 36.627 -1.392 -51.706 1.00 98.38 124 ASP A O 1
ATOM 981 N N . GLU A 1 125 ? 37.961 0.344 -52.191 1.00 98.56 125 GLU A N 1
ATOM 982 C CA . GLU A 1 125 ? 37.997 0.919 -50.834 1.00 98.56 125 GLU A CA 1
ATOM 983 C C . GLU A 1 125 ? 36.606 1.372 -50.360 1.00 98.56 125 GLU A C 1
ATOM 985 O O . GLU A 1 125 ? 36.159 0.968 -49.286 1.00 98.56 125 GLU A O 1
ATOM 990 N N . LEU A 1 126 ? 35.877 2.131 -51.186 1.00 98.44 126 LEU A N 1
ATOM 991 C CA . LEU A 1 126 ? 34.512 2.572 -50.870 1.00 98.44 126 LEU A CA 1
ATOM 992 C C . LEU A 1 126 ? 33.537 1.397 -50.732 1.00 98.44 126 LEU A C 1
ATOM 994 O O . LEU A 1 126 ? 32.613 1.444 -49.920 1.00 98.44 126 LEU A O 1
ATOM 998 N N . GLN A 1 127 ? 33.715 0.333 -51.519 1.00 98.56 127 GLN A N 1
ATOM 999 C CA . GLN A 1 127 ? 32.914 -0.883 -51.384 1.00 98.56 127 GLN A CA 1
ATOM 1000 C C . GLN A 1 127 ? 33.173 -1.589 -50.052 1.00 98.56 127 GLN A C 1
ATOM 1002 O O . GLN A 1 127 ? 32.217 -2.026 -49.406 1.00 98.56 127 GLN A O 1
ATOM 1007 N N . ALA A 1 128 ? 34.436 -1.679 -49.629 1.00 98.38 128 ALA A N 1
ATOM 1008 C CA . ALA A 1 128 ? 34.798 -2.247 -48.336 1.00 98.38 128 ALA A CA 1
ATOM 1009 C C . ALA A 1 128 ? 34.227 -1.415 -47.175 1.00 98.38 128 ALA A C 1
ATOM 1011 O O . ALA A 1 128 ? 33.575 -1.972 -46.291 1.00 98.38 128 ALA A O 1
ATOM 1012 N N . GLU A 1 129 ? 34.385 -0.090 -47.217 1.00 98.56 129 GLU A N 1
ATOM 1013 C CA . GLU A 1 129 ? 33.826 0.829 -46.218 1.00 98.56 129 GLU A CA 1
ATOM 1014 C C . GLU A 1 129 ? 32.294 0.731 -46.148 1.00 98.56 129 GLU A C 1
ATOM 1016 O O . GLU A 1 129 ? 31.726 0.599 -45.065 1.00 98.56 129 GLU A O 1
ATOM 1021 N N . ASN A 1 130 ? 31.607 0.683 -47.295 1.00 98.38 130 ASN A N 1
ATOM 1022 C CA . ASN A 1 130 ? 30.155 0.497 -47.332 1.00 98.38 130 ASN A CA 1
ATOM 1023 C C . ASN A 1 130 ? 29.719 -0.837 -46.702 1.00 98.38 130 ASN A C 1
ATOM 1025 O O . ASN A 1 130 ? 28.671 -0.904 -46.058 1.00 98.38 130 ASN A O 1
ATOM 1029 N N . GLY A 1 131 ? 30.513 -1.896 -46.880 1.00 98.69 131 GLY A N 1
ATOM 1030 C CA . GLY A 1 131 ? 30.293 -3.185 -46.228 1.00 98.69 131 GLY A CA 1
ATOM 1031 C C . GLY A 1 131 ? 30.391 -3.092 -44.704 1.00 98.69 131 GLY A C 1
ATOM 1032 O O . GLY A 1 131 ? 29.510 -3.599 -44.009 1.00 98.69 131 GLY A O 1
ATOM 1033 N N . LEU A 1 132 ? 31.410 -2.395 -44.193 1.00 98.62 132 LEU A N 1
ATOM 1034 C CA . LEU A 1 132 ? 31.593 -2.164 -42.757 1.00 98.62 132 LEU A CA 1
ATOM 1035 C C . LEU A 1 132 ? 30.450 -1.330 -42.168 1.00 98.62 132 LEU A C 1
ATOM 1037 O O . LEU A 1 132 ? 29.845 -1.747 -41.185 1.00 98.62 132 LEU A O 1
ATOM 1041 N N . LEU A 1 133 ? 30.076 -0.227 -42.821 1.00 98.62 133 LEU A N 1
ATOM 1042 C CA . LEU A 1 133 ? 28.966 0.625 -42.383 1.00 98.62 133 LEU A CA 1
ATOM 1043 C C . LEU A 1 133 ? 27.627 -0.123 -42.363 1.00 98.62 133 LEU A C 1
ATOM 1045 O O . LEU A 1 133 ? 26.785 0.117 -41.501 1.00 98.62 133 LEU A O 1
ATOM 1049 N N . LYS A 1 134 ? 27.394 -1.048 -43.300 1.00 98.75 134 LYS A N 1
ATOM 1050 C CA . LYS A 1 134 ? 26.199 -1.907 -43.271 1.00 98.75 134 LYS A CA 1
ATOM 1051 C C . LYS A 1 134 ? 26.214 -2.872 -42.092 1.00 98.75 134 LYS A C 1
ATOM 1053 O O . LYS A 1 134 ? 25.167 -3.082 -41.486 1.00 98.75 134 LYS A O 1
ATOM 1058 N N . ALA A 1 135 ? 27.371 -3.454 -41.779 1.00 98.50 135 ALA A N 1
ATOM 1059 C CA . ALA A 1 135 ? 27.514 -4.341 -40.631 1.00 98.50 135 ALA A CA 1
ATOM 1060 C C . ALA A 1 135 ? 27.288 -3.585 -39.312 1.00 98.50 135 ALA A C 1
ATOM 1062 O O . ALA A 1 135 ? 26.510 -4.042 -38.479 1.00 98.50 135 ALA A O 1
ATOM 1063 N N . GLU A 1 136 ? 27.887 -2.402 -39.165 1.00 98.62 136 GLU A N 1
ATOM 1064 C CA . GLU A 1 136 ? 27.706 -1.526 -38.004 1.00 98.62 136 GLU A CA 1
ATOM 1065 C C . GLU A 1 136 ? 26.244 -1.093 -37.834 1.00 98.62 136 GLU A C 1
ATOM 1067 O O . GLU A 1 136 ? 25.674 -1.269 -36.761 1.00 98.62 136 GLU A O 1
ATOM 1072 N N . ASN A 1 137 ? 25.585 -0.644 -38.909 1.00 98.56 137 ASN A N 1
ATOM 1073 C CA . ASN A 1 137 ? 24.149 -0.343 -38.878 1.00 98.56 137 ASN A CA 1
ATOM 1074 C C . ASN A 1 137 ? 23.303 -1.563 -38.478 1.00 98.56 137 ASN A C 1
ATOM 1076 O O . ASN A 1 137 ? 22.283 -1.421 -37.808 1.00 98.56 137 ASN A O 1
ATOM 1080 N N . GLY A 1 138 ? 23.707 -2.769 -38.887 1.00 98.75 138 GLY A N 1
ATOM 1081 C CA . GLY A 1 138 ? 23.068 -4.009 -38.453 1.00 98.75 138 GLY A CA 1
ATOM 1082 C C . GLY A 1 138 ? 23.150 -4.200 -36.938 1.00 98.75 138 GLY A C 1
ATOM 1083 O O . GLY A 1 138 ? 22.128 -4.457 -36.306 1.00 98.75 138 GLY A O 1
ATOM 1084 N N . LEU A 1 139 ? 24.339 -4.015 -36.358 1.00 98.69 139 LEU A N 1
ATOM 1085 C CA . LEU A 1 139 ? 24.560 -4.123 -34.913 1.00 98.69 139 LEU A CA 1
ATOM 1086 C C . LEU A 1 139 ? 23.774 -3.060 -34.135 1.00 98.69 139 LEU A C 1
ATOM 1088 O O . LEU A 1 139 ? 23.056 -3.403 -33.196 1.00 98.69 139 LEU A O 1
ATOM 1092 N N . LEU A 1 140 ? 23.820 -1.801 -34.576 1.00 98.69 140 LEU A N 1
ATOM 1093 C CA . LEU A 1 140 ? 23.081 -0.707 -33.940 1.00 98.69 140 LEU A CA 1
ATOM 1094 C C . LEU A 1 140 ? 21.569 -0.954 -33.943 1.00 98.69 140 LEU A C 1
ATOM 1096 O O . LEU A 1 140 ? 20.904 -0.722 -32.938 1.00 98.69 140 LEU A O 1
ATOM 1100 N N . ASN A 1 141 ? 21.015 -1.485 -35.037 1.00 98.62 141 ASN A N 1
ATOM 1101 C CA . ASN A 1 141 ? 19.598 -1.847 -35.084 1.00 98.62 141 ASN A CA 1
ATOM 1102 C C . ASN A 1 141 ? 19.251 -2.965 -34.091 1.00 98.62 141 ASN A C 1
ATOM 1104 O O . ASN A 1 141 ? 18.198 -2.913 -33.456 1.00 98.62 141 ASN A O 1
ATOM 1108 N N . THR A 1 142 ? 20.122 -3.969 -33.938 1.00 98.56 142 THR A N 1
ATOM 1109 C CA . THR A 1 142 ? 19.895 -5.041 -32.956 1.00 98.56 142 THR A CA 1
ATOM 1110 C C . THR A 1 142 ? 19.973 -4.538 -31.517 1.00 98.56 142 THR A C 1
ATOM 1112 O O . THR A 1 142 ? 19.142 -4.921 -30.695 1.00 98.56 142 THR A O 1
ATOM 1115 N N . GLU A 1 143 ? 20.916 -3.645 -31.219 1.00 98.62 143 GLU A N 1
ATOM 1116 C CA . GLU A 1 143 ? 21.049 -3.021 -29.902 1.00 98.62 143 GLU A CA 1
ATOM 1117 C C . GLU A 1 143 ? 19.848 -2.120 -29.591 1.00 98.62 143 GLU A C 1
ATOM 1119 O O . GLU A 1 143 ? 19.266 -2.220 -28.512 1.00 98.62 143 GLU A O 1
ATOM 1124 N N . MET A 1 144 ? 19.401 -1.321 -30.564 1.00 98.56 144 MET A N 1
ATOM 1125 C CA . MET A 1 144 ? 18.209 -0.482 -30.431 1.00 98.56 144 MET A CA 1
ATOM 1126 C C . MET A 1 144 ? 16.962 -1.309 -30.092 1.00 98.56 144 MET A C 1
ATOM 1128 O O . MET A 1 144 ? 16.199 -0.936 -29.201 1.00 98.56 144 MET A O 1
ATOM 1132 N N . GLU A 1 145 ? 16.746 -2.438 -30.773 1.00 98.69 145 GLU A N 1
ATOM 1133 C CA . GLU A 1 145 ? 15.594 -3.300 -30.489 1.00 98.69 145 GLU A CA 1
ATOM 1134 C C . GLU A 1 145 ? 15.720 -3.985 -29.118 1.00 98.69 145 GLU A C 1
ATOM 1136 O O . GLU A 1 145 ? 14.727 -4.122 -28.403 1.00 98.69 145 GLU A O 1
ATOM 1141 N N . SER A 1 146 ? 16.936 -4.358 -28.704 1.00 98.69 146 SER A N 1
ATOM 1142 C CA . SER A 1 146 ? 17.193 -4.882 -27.357 1.00 98.69 146 SER A CA 1
ATOM 1143 C C . SER A 1 146 ? 16.824 -3.862 -26.278 1.00 98.69 146 SER A C 1
ATOM 1145 O O . SER A 1 146 ? 16.038 -4.178 -25.385 1.00 98.69 146 SER A O 1
ATOM 1147 N N . LEU A 1 147 ? 17.318 -2.627 -26.396 1.00 98.69 147 LEU A N 1
ATOM 1148 C CA . LEU A 1 147 ? 17.039 -1.545 -25.445 1.00 98.69 147 LEU A CA 1
ATOM 1149 C C . LEU A 1 147 ? 15.552 -1.188 -25.398 1.00 98.69 147 LEU A C 1
ATOM 1151 O O . LEU A 1 147 ? 14.999 -0.920 -24.334 1.00 98.69 147 LEU A O 1
ATOM 1155 N N . LYS A 1 148 ? 14.871 -1.217 -26.546 1.00 98.69 148 LYS A N 1
ATOM 1156 C CA . LYS A 1 148 ? 13.424 -0.998 -26.609 1.00 98.69 148 LYS A CA 1
ATOM 1157 C C . LYS A 1 148 ? 12.656 -2.071 -25.835 1.00 98.69 148 LYS A C 1
ATOM 1159 O O . LYS A 1 148 ? 11.718 -1.741 -25.112 1.00 98.69 148 LYS A O 1
ATOM 1164 N N . ASN A 1 149 ? 13.049 -3.336 -25.969 1.00 98.38 149 ASN A N 1
ATOM 1165 C CA . ASN A 1 149 ? 12.424 -4.436 -25.237 1.00 98.38 149 ASN A CA 1
ATOM 1166 C C . ASN A 1 149 ? 12.702 -4.357 -23.731 1.00 98.38 149 ASN A C 1
ATOM 1168 O O . ASN A 1 149 ? 11.788 -4.571 -22.936 1.00 98.38 149 ASN A O 1
ATOM 1172 N N . GLU A 1 150 ? 13.927 -4.000 -23.345 1.00 98.75 150 GLU A N 1
ATOM 1173 C CA . GLU A 1 150 ? 14.296 -3.758 -21.947 1.00 98.75 150 GLU A CA 1
ATOM 1174 C C . GLU A 1 150 ? 13.462 -2.622 -21.344 1.00 98.75 150 GLU A C 1
ATOM 1176 O O . GLU A 1 150 ? 12.838 -2.809 -20.304 1.00 98.75 150 GLU A O 1
ATOM 1181 N N . ASN A 1 151 ? 13.320 -1.499 -22.052 1.00 98.50 151 ASN A N 1
ATOM 1182 C CA . ASN A 1 151 ? 12.500 -0.376 -21.602 1.00 98.50 151 ASN A CA 1
ATOM 1183 C C . ASN A 1 151 ? 11.020 -0.757 -21.409 1.00 98.50 151 ASN A C 1
ATOM 1185 O O . ASN A 1 151 ? 10.391 -0.365 -20.425 1.00 98.50 151 ASN A O 1
ATOM 1189 N N . VAL A 1 152 ? 10.455 -1.556 -22.323 1.00 98.69 152 VAL A N 1
ATOM 1190 C CA . VAL A 1 152 ? 9.086 -2.079 -22.177 1.00 98.69 152 VAL A CA 1
ATOM 1191 C C . VAL A 1 152 ? 8.970 -2.961 -20.935 1.00 98.69 152 VAL A C 1
ATOM 1193 O O . VAL A 1 152 ? 7.994 -2.836 -20.192 1.00 98.69 152 VAL A O 1
ATOM 1196 N N . TRP A 1 153 ? 9.949 -3.834 -20.697 1.00 98.62 153 TRP A N 1
ATOM 1197 C CA . TRP A 1 153 ? 9.967 -4.711 -19.531 1.00 98.62 153 TRP A CA 1
ATOM 1198 C C . TRP A 1 153 ? 10.086 -3.920 -18.221 1.00 98.62 153 TRP A C 1
ATOM 1200 O O . TRP A 1 153 ? 9.287 -4.132 -17.309 1.00 98.62 153 TRP A O 1
ATOM 1210 N N . GLU A 1 154 ? 11.005 -2.957 -18.142 1.00 98.75 154 GLU A N 1
ATOM 1211 C CA . GLU A 1 154 ? 11.164 -2.078 -16.978 1.00 98.75 154 GLU A CA 1
ATOM 1212 C C . GLU A 1 154 ? 9.883 -1.294 -16.682 1.00 98.75 154 GLU A C 1
ATOM 1214 O O . GLU A 1 154 ? 9.448 -1.213 -15.533 1.00 98.75 154 GLU A O 1
ATOM 1219 N N . ASN A 1 155 ? 9.220 -0.770 -17.715 1.00 98.62 155 ASN A N 1
ATOM 1220 C CA . ASN A 1 155 ? 7.962 -0.052 -17.550 1.00 98.62 155 ASN A CA 1
ATOM 1221 C C . ASN A 1 155 ? 6.841 -0.963 -17.010 1.00 98.62 155 ASN A C 1
ATOM 1223 O O . ASN A 1 155 ? 6.042 -0.537 -16.176 1.00 98.62 155 ASN A O 1
ATOM 1227 N N . GLN A 1 156 ? 6.796 -2.234 -17.424 1.00 98.62 156 GLN A N 1
ATOM 1228 C CA . GLN A 1 156 ? 5.866 -3.217 -16.853 1.00 98.62 156 GLN A CA 1
ATOM 1229 C C . GLN A 1 156 ? 6.179 -3.519 -15.380 1.00 98.62 156 GLN A C 1
ATOM 1231 O O . GLN A 1 156 ? 5.256 -3.613 -14.565 1.00 98.62 156 GLN A O 1
ATOM 1236 N N . GLN A 1 157 ? 7.461 -3.634 -15.015 1.00 98.69 157 GLN A N 1
ATOM 1237 C CA . GLN A 1 157 ? 7.868 -3.797 -13.614 1.00 98.69 157 GLN A CA 1
ATOM 1238 C C . GLN A 1 157 ? 7.461 -2.583 -12.777 1.00 98.69 157 GLN A C 1
ATOM 1240 O O . GLN A 1 157 ? 6.885 -2.739 -11.702 1.00 98.69 157 GLN A O 1
ATOM 1245 N N . PHE A 1 158 ? 7.679 -1.372 -13.294 1.00 98.69 158 PHE A N 1
ATOM 1246 C CA . PHE A 1 158 ? 7.281 -0.138 -12.625 1.00 98.69 158 PHE A CA 1
ATOM 1247 C C . PHE A 1 158 ? 5.767 -0.072 -12.386 1.00 98.69 158 PHE A C 1
ATOM 1249 O O . PHE A 1 158 ? 5.329 0.231 -11.278 1.00 98.69 158 PHE A O 1
ATOM 1256 N N . GLN A 1 159 ? 4.956 -0.413 -13.393 1.00 98.69 159 GLN A N 1
ATOM 1257 C CA . GLN A 1 159 ? 3.497 -0.471 -13.250 1.00 98.69 159 GLN A CA 1
ATOM 1258 C C . GLN A 1 159 ? 3.059 -1.504 -12.207 1.00 98.69 159 GLN A C 1
ATOM 1260 O O . GLN A 1 159 ? 2.173 -1.222 -11.400 1.00 98.69 159 GLN A O 1
ATOM 12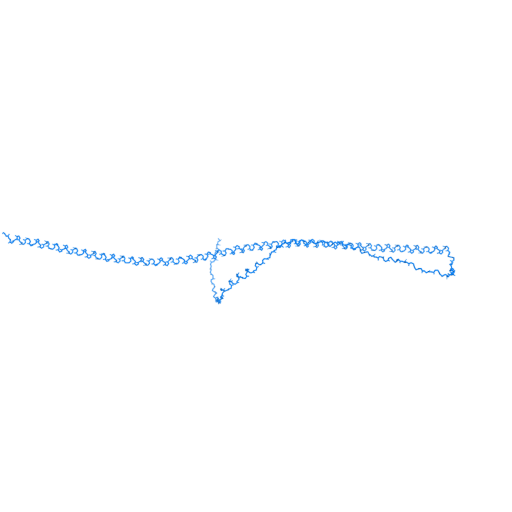65 N N . THR A 1 160 ? 3.704 -2.673 -12.192 1.00 98.62 160 THR A N 1
ATOM 1266 C CA . THR A 1 160 ? 3.429 -3.731 -11.210 1.00 98.62 160 THR A CA 1
ATOM 1267 C C . THR A 1 160 ? 3.721 -3.245 -9.791 1.00 98.62 160 THR A C 1
ATOM 1269 O O . THR A 1 160 ? 2.834 -3.275 -8.939 1.00 98.62 160 THR A O 1
ATOM 1272 N N . LEU A 1 161 ? 4.919 -2.700 -9.553 1.00 98.69 161 LEU A N 1
ATOM 1273 C CA . LEU A 1 161 ? 5.318 -2.162 -8.248 1.00 98.69 161 LEU A CA 1
ATOM 1274 C C . LEU A 1 161 ? 4.426 -0.997 -7.802 1.00 98.69 161 LEU A C 1
ATOM 1276 O O . LEU A 1 161 ? 4.058 -0.911 -6.631 1.00 98.69 161 LEU A O 1
ATOM 1280 N N . SER A 1 162 ? 4.033 -0.118 -8.726 1.00 98.62 162 SER A N 1
ATOM 1281 C CA . SER A 1 162 ? 3.092 0.967 -8.435 1.00 98.62 162 SER A CA 1
ATOM 1282 C C . SER A 1 162 ? 1.737 0.430 -7.960 1.00 98.62 162 SER A C 1
ATOM 1284 O O . SER A 1 162 ? 1.186 0.937 -6.984 1.00 98.62 162 SER A O 1
ATOM 1286 N N . GLY A 1 163 ? 1.212 -0.613 -8.612 1.00 98.69 163 GLY A N 1
ATOM 1287 C CA . GLY A 1 163 ? -0.033 -1.266 -8.201 1.00 98.69 163 GLY A CA 1
ATOM 1288 C C . GLY A 1 163 ? 0.077 -1.960 -6.840 1.00 98.69 163 GLY A C 1
ATOM 1289 O O . GLY A 1 163 ? -0.837 -1.870 -6.018 1.00 98.69 163 GLY A O 1
ATOM 1290 N N . GLU A 1 164 ? 1.207 -2.611 -6.558 1.00 98.75 164 GLU A N 1
ATOM 1291 C CA . GLU A 1 164 ? 1.474 -3.227 -5.254 1.00 98.75 164 GLU A CA 1
ATOM 1292 C C . GLU A 1 164 ? 1.548 -2.192 -4.124 1.00 98.75 164 GLU A C 1
ATOM 1294 O O . GLU A 1 164 ? 0.972 -2.408 -3.053 1.00 98.75 164 GLU A O 1
ATOM 1299 N N . LEU A 1 165 ? 2.199 -1.048 -4.364 1.00 98.69 165 LEU A N 1
ATOM 1300 C CA . LEU A 1 165 ? 2.262 0.060 -3.408 1.00 98.69 165 LEU A CA 1
ATOM 1301 C C . LEU A 1 165 ? 0.875 0.625 -3.097 1.00 98.69 165 LEU A C 1
ATOM 1303 O O . LEU A 1 165 ? 0.552 0.859 -1.930 1.00 98.69 165 LEU A O 1
ATOM 1307 N N . GLU A 1 166 ? 0.034 0.809 -4.114 1.00 98.75 166 GLU A N 1
ATOM 1308 C CA . GLU A 1 166 ? -1.337 1.284 -3.926 1.00 98.75 166 GLU A CA 1
ATOM 1309 C C . GLU A 1 166 ? -2.186 0.272 -3.142 1.00 98.75 166 GLU A C 1
ATOM 1311 O O . GLU A 1 166 ? -2.883 0.636 -2.191 1.00 98.75 166 GLU A O 1
ATOM 1316 N N . ALA A 1 167 ? -2.062 -1.020 -3.454 1.00 98.62 167 ALA A N 1
ATOM 1317 C CA . ALA A 1 167 ? -2.738 -2.077 -2.708 1.00 98.62 167 ALA A CA 1
ATOM 1318 C C . ALA A 1 167 ? -2.289 -2.133 -1.237 1.00 98.62 167 ALA A C 1
ATOM 1320 O O . ALA A 1 167 ? -3.117 -2.333 -0.343 1.00 98.62 167 ALA A O 1
ATOM 1321 N N . LEU A 1 168 ? -0.992 -1.956 -0.966 1.00 98.81 168 LEU A N 1
ATOM 1322 C CA . LEU A 1 168 ? -0.460 -1.938 0.395 1.00 98.81 168 LEU A CA 1
ATOM 1323 C C . LEU A 1 168 ? -0.952 -0.717 1.177 1.00 98.81 168 LEU A C 1
ATOM 1325 O O . LEU A 1 168 ? -1.343 -0.855 2.336 1.00 98.81 168 LEU A O 1
ATOM 1329 N N . ARG A 1 169 ? -1.000 0.452 0.531 1.00 98.75 169 ARG A N 1
ATOM 1330 C CA . ARG A 1 169 ? -1.555 1.676 1.115 1.00 98.75 169 ARG A CA 1
ATOM 1331 C C . ARG A 1 169 ? -3.020 1.496 1.514 1.00 98.75 169 ARG A C 1
ATOM 1333 O O . ARG A 1 169 ? -3.372 1.785 2.651 1.00 98.75 169 ARG A O 1
ATOM 1340 N N . ASN A 1 170 ? -3.840 0.926 0.633 1.00 98.69 170 ASN A N 1
ATOM 1341 C CA . ASN A 1 170 ? -5.250 0.664 0.931 1.00 98.69 170 ASN A CA 1
ATOM 1342 C C . ASN A 1 170 ? -5.418 -0.304 2.114 1.00 98.69 170 ASN A C 1
ATOM 1344 O O . ASN A 1 170 ? -6.227 -0.063 3.007 1.00 98.69 170 ASN A O 1
ATOM 1348 N N . LYS A 1 171 ? -4.607 -1.371 2.179 1.00 98.75 171 LYS A N 1
ATOM 1349 C CA . LYS A 1 171 ? -4.608 -2.298 3.327 1.00 98.75 171 LYS A CA 1
ATOM 1350 C C . LYS A 1 171 ? -4.217 -1.608 4.633 1.00 98.75 171 LYS A C 1
ATOM 1352 O O . LYS A 1 171 ? -4.789 -1.917 5.679 1.00 98.75 171 LYS A O 1
ATOM 1357 N N . PHE A 1 172 ? -3.235 -0.710 4.581 1.00 98.69 172 PHE A N 1
ATOM 1358 C CA . PHE A 1 172 ? -2.820 0.073 5.739 1.00 98.69 172 PHE A CA 1
ATOM 1359 C C . PHE A 1 172 ? -3.953 0.985 6.220 1.00 98.69 172 PHE A C 1
ATOM 1361 O O . PHE A 1 172 ? -4.296 0.940 7.401 1.00 98.69 172 PHE A O 1
ATOM 1368 N N . ASP A 1 173 ? -4.581 1.734 5.312 1.00 98.69 173 ASP A N 1
ATOM 1369 C CA . ASP A 1 173 ? -5.688 2.638 5.636 1.00 98.69 173 ASP A CA 1
ATOM 1370 C C . 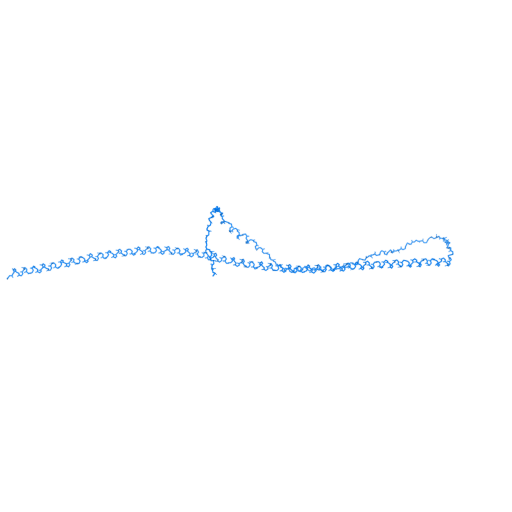ASP A 1 173 ? -6.884 1.873 6.235 1.00 98.69 173 ASP A C 1
ATOM 1372 O O . ASP A 1 173 ? -7.423 2.275 7.271 1.00 98.69 173 ASP A O 1
ATOM 1376 N N . ASP A 1 174 ? -7.240 0.716 5.669 1.00 98.69 174 ASP A N 1
ATOM 1377 C CA . ASP A 1 174 ? -8.281 -0.170 6.204 1.00 98.69 174 ASP A CA 1
ATOM 1378 C C . ASP A 1 174 ? -7.955 -0.664 7.620 1.00 98.69 174 ASP A C 1
ATOM 1380 O O . ASP A 1 174 ? -8.816 -0.681 8.509 1.00 98.69 174 ASP A O 1
ATOM 1384 N N . SER A 1 175 ? -6.711 -1.096 7.847 1.00 98.69 175 SER A N 1
ATOM 1385 C CA . SER A 1 175 ? -6.258 -1.556 9.162 1.00 98.69 175 SER A CA 1
ATOM 1386 C C . SER A 1 175 ? -6.276 -0.421 10.182 1.00 98.69 175 SER A C 1
ATOM 1388 O O . SER A 1 175 ? -6.719 -0.607 11.316 1.00 98.69 175 SER A O 1
ATOM 1390 N N . HIS A 1 176 ? -5.837 0.766 9.774 1.00 98.69 176 HIS A N 1
ATOM 1391 C CA . HIS A 1 176 ? -5.822 1.955 10.610 1.00 98.69 176 HIS A CA 1
ATOM 1392 C C . HIS A 1 176 ? -7.243 2.377 11.014 1.00 98.69 176 HIS A C 1
ATOM 1394 O O . HIS A 1 176 ? -7.505 2.622 12.191 1.00 98.69 176 HIS A O 1
ATOM 1400 N N . GLN A 1 177 ? -8.202 2.358 10.083 1.00 98.62 177 GLN A N 1
ATOM 1401 C CA . GLN A 1 177 ? -9.609 2.628 10.400 1.00 98.62 177 GLN A CA 1
ATOM 1402 C C . GLN A 1 177 ? -10.206 1.600 11.368 1.00 98.62 177 GLN A C 1
ATOM 1404 O O . GLN A 1 177 ? -10.963 1.965 12.271 1.00 98.62 177 GLN A O 1
ATOM 1409 N N . LYS A 1 178 ? -9.880 0.311 11.206 1.00 98.69 178 LYS A N 1
ATOM 1410 C CA . LYS A 1 178 ? -10.312 -0.737 12.147 1.00 98.69 178 LYS A CA 1
ATOM 1411 C C . LYS A 1 178 ? -9.748 -0.498 13.545 1.00 98.69 178 LYS A C 1
ATOM 1413 O O . LYS A 1 178 ? -10.485 -0.649 14.516 1.00 98.69 178 LYS A O 1
ATOM 1418 N N . PHE A 1 179 ? -8.485 -0.094 13.639 1.00 98.62 179 PHE A N 1
ATOM 1419 C CA . PHE A 1 179 ? -7.844 0.229 14.909 1.00 98.62 179 PHE A CA 1
ATOM 1420 C C . PHE A 1 179 ? -8.503 1.430 15.603 1.00 98.62 179 PHE A C 1
ATOM 1422 O O . PHE A 1 179 ? -8.821 1.347 16.787 1.00 98.62 179 PHE A O 1
ATOM 1429 N N . ILE A 1 180 ? -8.812 2.504 14.866 1.00 98.62 180 ILE A N 1
ATOM 1430 C CA . ILE A 1 180 ? -9.549 3.660 15.411 1.00 98.62 180 ILE A CA 1
ATOM 1431 C C . ILE A 1 180 ? -10.901 3.223 15.992 1.00 98.62 180 ILE A C 1
ATOM 1433 O O . ILE A 1 180 ? -11.202 3.534 17.142 1.00 98.62 180 ILE A O 1
ATOM 1437 N N . LYS A 1 181 ? -11.683 2.428 15.250 1.00 98.62 181 LYS A N 1
ATOM 1438 C CA . LYS A 1 181 ? -12.976 1.910 15.737 1.00 98.62 181 LYS A CA 1
ATOM 1439 C C . LYS A 1 181 ? -12.830 1.045 16.990 1.00 98.62 181 LYS A C 1
ATOM 1441 O O . LYS A 1 181 ? -13.692 1.068 17.863 1.00 98.62 181 LYS A O 1
ATOM 1446 N N . GLN A 1 182 ? -11.756 0.260 17.090 1.00 98.62 182 GLN A N 1
ATOM 1447 C CA . GLN A 1 182 ? -11.476 -0.528 18.292 1.00 98.62 182 GLN A CA 1
ATOM 1448 C C . GLN A 1 182 ? -11.190 0.366 19.502 1.00 98.62 182 GLN A C 1
ATOM 1450 O O . GLN A 1 182 ? -11.733 0.100 20.572 1.00 98.62 182 GLN A O 1
ATOM 1455 N N . LEU A 1 183 ? -10.412 1.439 19.331 1.00 98.50 183 LEU A N 1
ATOM 1456 C CA . LEU A 1 183 ? -10.154 2.409 20.398 1.00 98.50 183 LEU A CA 1
ATOM 1457 C C . LEU A 1 183 ? -11.434 3.115 20.858 1.00 98.50 183 LEU A C 1
ATOM 1459 O O . LEU A 1 183 ? -11.660 3.248 22.060 1.00 98.50 183 LEU A O 1
ATOM 1463 N N . GLU A 1 184 ? -12.292 3.531 19.925 1.00 98.50 184 GLU A N 1
ATOM 1464 C CA . GLU A 1 184 ? -13.593 4.135 20.244 1.00 98.50 184 GLU A CA 1
ATOM 1465 C C . GLU A 1 184 ? -14.477 3.169 21.048 1.00 98.50 184 GLU A C 1
ATOM 1467 O O . GLU A 1 184 ? -15.022 3.539 22.092 1.00 98.50 184 GLU A O 1
ATOM 1472 N N . ASN A 1 185 ? -14.552 1.903 20.623 1.00 98.62 185 ASN A N 1
ATOM 1473 C CA . ASN A 1 185 ? -15.285 0.865 21.347 1.00 98.62 185 ASN A CA 1
ATOM 1474 C C . ASN A 1 185 ? -14.711 0.632 22.753 1.00 98.62 185 ASN A C 1
ATOM 1476 O O . ASN A 1 185 ? -15.471 0.502 23.710 1.00 98.62 185 ASN A O 1
ATOM 1480 N N . GLU A 1 186 ? -13.385 0.598 22.907 1.00 98.62 186 GLU A N 1
ATOM 1481 C CA . GLU A 1 186 ? -12.740 0.434 24.214 1.00 98.62 186 GLU A CA 1
ATOM 1482 C C . GLU A 1 186 ? -13.086 1.594 25.160 1.00 98.62 186 GLU A C 1
ATOM 1484 O O . GLU A 1 186 ? -13.415 1.371 26.328 1.00 98.62 186 GLU A O 1
ATOM 1489 N N . GLN A 1 187 ? -13.065 2.833 24.662 1.00 98.50 187 GLN A N 1
ATOM 1490 C CA . GLN A 1 187 ? -13.466 4.006 25.441 1.00 98.50 187 GLN A CA 1
ATOM 1491 C C . GLN A 1 187 ? -14.936 3.930 25.863 1.00 98.50 187 GLN A C 1
ATOM 1493 O O . GLN A 1 187 ? -15.256 4.199 27.025 1.00 98.50 187 GLN A O 1
ATOM 1498 N N . GLN A 1 188 ? -15.822 3.504 24.960 1.00 98.62 188 GLN A N 1
ATOM 1499 C CA . GLN A 1 188 ? -17.235 3.309 25.275 1.00 98.62 188 GLN A CA 1
ATOM 1500 C C . GLN A 1 188 ? -17.438 2.210 26.327 1.00 98.62 188 GLN A C 1
ATOM 1502 O O . GLN A 1 188 ? -18.216 2.391 27.264 1.00 98.62 188 GLN A O 1
ATOM 1507 N N . LEU A 1 189 ? -16.706 1.095 26.231 1.00 98.69 189 LEU A N 1
ATOM 1508 C CA . LEU A 1 189 ? -16.742 0.028 27.234 1.00 98.69 189 LEU A CA 1
ATOM 1509 C C . LEU A 1 189 ? -16.271 0.525 28.605 1.00 98.69 189 LEU A C 1
ATOM 1511 O O . LEU A 1 189 ? -16.927 0.240 29.605 1.00 98.69 189 LEU A O 1
ATOM 1515 N N . LYS A 1 190 ? -15.183 1.303 28.664 1.00 98.56 190 LYS A N 1
ATOM 1516 C CA . LYS A 1 190 ? -14.697 1.912 29.916 1.00 98.56 190 LYS A CA 1
ATOM 1517 C C . LYS A 1 190 ? -15.734 2.845 30.534 1.00 98.56 190 LYS A C 1
ATOM 1519 O O . LYS A 1 190 ? -15.947 2.807 31.745 1.00 98.56 190 LYS A O 1
ATOM 1524 N N . PHE A 1 191 ? -16.394 3.662 29.715 1.00 98.56 191 PHE A N 1
ATOM 1525 C CA . PHE A 1 191 ? -17.475 4.528 30.178 1.00 98.56 191 PHE A CA 1
ATOM 1526 C C . PHE A 1 191 ? -18.646 3.714 30.746 1.00 98.56 191 PHE A C 1
ATOM 1528 O O . PHE A 1 191 ? -19.083 3.968 31.867 1.00 98.56 191 PHE A O 1
ATOM 1535 N N . ASN A 1 192 ? -19.105 2.695 30.015 1.00 98.69 192 ASN A N 1
ATOM 1536 C CA . ASN A 1 192 ? -20.200 1.826 30.447 1.00 98.69 192 ASN A CA 1
ATOM 1537 C C . ASN A 1 192 ? -19.870 1.092 31.752 1.00 98.69 192 ASN A C 1
ATOM 1539 O O . ASN A 1 192 ? -20.717 1.020 32.640 1.00 98.69 192 ASN A O 1
ATOM 1543 N N . LEU A 1 193 ? -18.639 0.590 31.895 1.00 98.69 193 LEU A N 1
ATOM 1544 C CA . LEU A 1 193 ? -18.180 -0.067 33.117 1.00 98.69 193 LEU A CA 1
ATOM 1545 C C . LEU A 1 193 ? -18.271 0.877 34.321 1.00 98.69 193 LEU A C 1
ATOM 1547 O O . LEU A 1 193 ? -18.851 0.512 35.339 1.00 98.69 193 LEU A O 1
ATOM 1551 N N . LYS A 1 194 ? -17.780 2.113 34.179 1.00 98.62 194 LYS A N 1
ATOM 1552 C CA . LYS A 1 194 ? -17.843 3.125 35.242 1.00 98.62 194 LYS A CA 1
ATOM 1553 C C . LYS A 1 194 ? -19.285 3.463 35.637 1.00 98.62 194 LYS A C 1
ATOM 1555 O O . LYS A 1 194 ? -19.577 3.646 36.818 1.00 98.62 194 LYS A O 1
ATOM 1560 N N . THR A 1 195 ? -20.193 3.537 34.665 1.00 98.56 195 THR A N 1
ATOM 1561 C CA . THR A 1 195 ? -21.626 3.743 34.926 1.00 98.56 195 THR A CA 1
ATOM 1562 C C . THR A 1 195 ? -22.216 2.579 35.723 1.00 98.56 195 THR A C 1
ATOM 1564 O O . THR A 1 195 ? -22.852 2.811 36.750 1.00 98.56 195 THR A O 1
ATOM 1567 N N . LEU A 1 196 ? -21.947 1.335 35.313 1.00 98.69 196 LEU A N 1
ATOM 1568 C CA . LEU A 1 196 ? -22.420 0.133 36.010 1.00 98.69 196 LEU A CA 1
ATOM 1569 C C . LEU A 1 196 ? -21.861 0.020 37.434 1.00 98.69 196 LEU A C 1
ATOM 1571 O O . LEU A 1 196 ? -22.580 -0.375 38.351 1.00 98.69 196 LEU A O 1
ATOM 1575 N N . GLU A 1 197 ? -20.598 0.390 37.649 1.00 98.62 197 GLU A N 1
ATOM 1576 C CA . GLU A 1 197 ? -20.005 0.468 38.988 1.00 98.62 197 GLU A CA 1
ATOM 1577 C C . GLU A 1 197 ? -20.761 1.462 39.881 1.00 98.62 197 GLU A C 1
ATOM 1579 O O . GLU A 1 197 ? -21.064 1.150 41.037 1.00 98.62 197 GLU A O 1
ATOM 1584 N N . GLY A 1 198 ? -21.123 2.629 39.336 1.00 98.50 198 GLY A N 1
ATOM 1585 C CA . GLY A 1 198 ? -21.932 3.631 40.028 1.00 98.50 198 GLY A CA 1
ATOM 1586 C C . GLY A 1 198 ? -23.338 3.132 40.375 1.00 98.50 198 GLY A C 1
ATOM 1587 O O . GLY A 1 198 ? -23.784 3.280 41.515 1.00 98.50 198 GLY A O 1
ATOM 1588 N N . GLU A 1 199 ? -24.025 2.494 39.426 1.00 98.69 199 GLU A N 1
ATOM 1589 C CA . GLU A 1 199 ? -25.353 1.907 39.648 1.00 98.69 199 GLU A CA 1
ATOM 1590 C C . GLU A 1 199 ? -25.325 0.798 40.703 1.00 98.69 199 GLU A C 1
ATOM 1592 O O . GLU A 1 199 ? -26.163 0.781 41.605 1.00 98.69 199 GLU A O 1
ATOM 1597 N N . ASN A 1 200 ? -24.330 -0.090 40.647 1.00 98.62 200 ASN A N 1
ATOM 1598 C CA . ASN A 1 200 ? -24.140 -1.142 41.643 1.00 98.62 200 ASN A CA 1
ATOM 1599 C C . ASN A 1 200 ? -23.879 -0.551 43.040 1.00 98.62 200 ASN A C 1
ATOM 1601 O O . ASN A 1 200 ? -24.435 -1.021 44.032 1.00 98.62 200 ASN A O 1
ATOM 1605 N N . GLY A 1 201 ? -23.084 0.522 43.126 1.00 98.69 201 GLY A N 1
ATOM 1606 C CA . GLY A 1 201 ? -22.896 1.279 44.365 1.00 98.69 201 GLY A CA 1
ATOM 1607 C C . GLY A 1 201 ? -24.216 1.810 44.930 1.00 98.69 201 GLY A C 1
ATOM 1608 O O . GLY A 1 201 ? -24.521 1.575 46.099 1.00 98.69 201 GLY A O 1
ATOM 1609 N N . ARG A 1 202 ? -25.038 2.449 44.086 1.00 98.69 202 ARG A N 1
ATOM 1610 C CA . ARG A 1 202 ? -26.363 2.964 44.471 1.00 98.69 202 ARG A CA 1
ATOM 1611 C C . ARG A 1 202 ? -27.286 1.850 44.976 1.00 98.69 202 ARG A C 1
ATOM 1613 O O . ARG A 1 202 ? -27.904 2.007 46.027 1.00 98.69 202 ARG A O 1
ATOM 1620 N N . LEU A 1 203 ? -27.349 0.726 44.261 1.00 98.75 203 LEU A N 1
ATOM 1621 C CA . LEU A 1 203 ? -28.179 -0.426 44.630 1.00 98.75 203 LEU A CA 1
ATOM 1622 C C . LEU A 1 203 ? -27.750 -1.055 45.962 1.00 98.75 203 LEU A C 1
ATOM 1624 O O . LEU A 1 203 ? -28.605 -1.458 46.746 1.00 98.75 203 LEU A O 1
ATOM 1628 N N . LYS A 1 204 ? -26.446 -1.107 46.261 1.00 98.69 204 LYS A N 1
ATOM 1629 C CA . LYS A 1 204 ? -25.954 -1.576 47.568 1.00 98.69 204 LYS A CA 1
ATOM 1630 C C . LYS A 1 204 ? -26.424 -0.679 48.710 1.00 98.69 204 LYS A C 1
ATOM 1632 O O . LYS A 1 204 ? -26.855 -1.190 49.740 1.00 98.69 204 LYS A O 1
ATOM 1637 N N . THR A 1 205 ? -26.368 0.641 48.533 1.00 98.56 205 THR A N 1
ATOM 1638 C CA . THR A 1 205 ? -26.878 1.590 49.534 1.00 98.56 205 THR A CA 1
ATOM 1639 C C . THR A 1 205 ? -28.388 1.443 49.730 1.00 98.56 205 THR A C 1
ATOM 1641 O O . THR A 1 205 ? -28.856 1.418 50.865 1.00 98.56 205 THR A O 1
ATOM 1644 N N . GLU A 1 206 ? -29.143 1.297 48.640 1.00 98.62 206 GLU A N 1
ATOM 1645 C CA . GLU A 1 206 ? -30.594 1.074 48.679 1.00 98.62 206 GLU A CA 1
ATOM 1646 C C . GLU A 1 206 ? -30.950 -0.231 49.412 1.00 98.62 206 GLU A C 1
ATOM 1648 O O . GLU A 1 206 ? -31.821 -0.239 50.282 1.00 98.62 206 GLU A O 1
ATOM 1653 N N . MET A 1 207 ? -30.214 -1.315 49.147 1.00 98.62 207 MET A N 1
ATOM 1654 C CA . MET A 1 207 ? -30.382 -2.597 49.837 1.00 98.62 207 MET A CA 1
ATOM 1655 C C . MET A 1 207 ? -30.133 -2.487 51.349 1.00 98.62 207 MET A C 1
ATOM 1657 O O . MET A 1 207 ? -30.909 -3.036 52.132 1.00 98.62 207 MET A O 1
ATOM 1661 N N . GLU A 1 208 ? -29.083 -1.780 51.778 1.00 98.56 208 GLU A N 1
ATOM 1662 C CA . GLU A 1 208 ? -28.797 -1.609 53.210 1.00 98.56 208 GLU A CA 1
ATOM 1663 C C . GLU A 1 208 ? -29.874 -0.760 53.909 1.00 98.56 208 GLU A C 1
ATOM 1665 O O . GLU A 1 208 ? -30.288 -1.086 55.022 1.00 98.56 208 GLU A O 1
ATOM 1670 N N . SER A 1 209 ? -30.404 0.267 53.231 1.00 98.50 209 SER A N 1
ATOM 1671 C CA . SER A 1 209 ? -31.541 1.059 53.728 1.00 98.50 209 SER A CA 1
ATOM 1672 C C . SER A 1 209 ? -32.777 0.187 53.949 1.00 98.50 209 SER A C 1
ATOM 1674 O O . SER A 1 209 ? -33.331 0.161 55.048 1.00 98.50 209 SER A O 1
ATOM 1676 N N . LEU A 1 210 ? -33.168 -0.595 52.936 1.00 98.56 210 LEU A N 1
ATOM 1677 C CA . LEU A 1 210 ? -34.321 -1.498 53.017 1.00 98.56 210 LEU A CA 1
ATOM 1678 C C . LEU A 1 210 ? -34.152 -2.549 54.117 1.00 98.56 210 LEU A C 1
ATOM 1680 O O . LEU A 1 210 ? -35.111 -2.901 54.804 1.00 98.56 210 LEU A O 1
ATOM 1684 N N . LYS A 1 211 ? -32.929 -3.042 54.329 1.00 98.50 211 LYS A N 1
ATOM 1685 C CA . LYS A 1 211 ? -32.622 -3.967 55.422 1.00 98.50 211 LYS A CA 1
ATOM 1686 C C . LYS A 1 211 ? -32.836 -3.315 56.792 1.00 98.50 211 LYS A C 1
ATOM 1688 O O . LYS A 1 211 ? -33.419 -3.949 57.674 1.00 98.50 211 LYS A O 1
ATOM 1693 N N . GLY A 1 212 ? -32.414 -2.062 56.963 1.00 98.31 212 GLY A N 1
ATOM 1694 C CA . GLY A 1 212 ? -32.659 -1.280 58.179 1.00 98.31 212 GLY A CA 1
ATOM 1695 C C . GLY A 1 212 ? -34.147 -0.998 58.422 1.00 98.31 212 GLY A C 1
ATOM 1696 O O . GLY A 1 212 ? -34.640 -1.157 59.544 1.00 98.31 212 GLY A O 1
ATOM 1697 N N . GLU A 1 213 ? -34.891 -0.649 57.372 1.00 98.50 213 GLU A N 1
ATOM 1698 C CA . GLU A 1 213 ? -36.347 -0.476 57.438 1.00 98.50 213 GLU A CA 1
ATOM 1699 C C . GLU A 1 213 ? -37.050 -1.779 57.832 1.00 98.50 213 GLU A C 1
ATOM 1701 O O . GLU A 1 213 ? -37.870 -1.786 58.751 1.00 98.50 213 GLU A O 1
ATOM 1706 N N . ASN A 1 214 ? -36.675 -2.902 57.216 1.00 98.38 214 ASN A N 1
ATOM 1707 C CA . ASN A 1 214 ? -37.254 -4.207 57.522 1.00 98.38 214 ASN A CA 1
ATOM 1708 C C . ASN A 1 214 ? -36.966 -4.648 58.969 1.00 98.38 214 ASN A C 1
ATOM 1710 O O . ASN A 1 214 ? -37.852 -5.168 59.653 1.00 98.38 214 ASN A O 1
ATOM 1714 N N . ALA A 1 215 ? -35.753 -4.396 59.475 1.00 98.44 215 ALA A N 1
ATOM 1715 C CA . ALA A 1 215 ? -35.416 -4.638 60.879 1.00 98.44 215 ALA A CA 1
ATOM 1716 C C . ALA A 1 215 ? -36.290 -3.795 61.825 1.00 98.44 215 ALA A C 1
ATOM 1718 O O . ALA A 1 215 ? -36.817 -4.311 62.811 1.00 98.44 215 ALA A O 1
ATOM 1719 N N . SER A 1 216 ? -36.510 -2.522 61.482 1.00 98.25 216 SER A N 1
ATOM 1720 C CA . SER A 1 216 ? -37.365 -1.606 62.247 1.00 98.25 216 SER A CA 1
ATOM 1721 C C . SER A 1 216 ? -38.829 -2.058 62.267 1.00 98.25 216 SER A C 1
ATOM 1723 O O . SER A 1 216 ? -39.475 -2.009 63.313 1.00 98.25 216 SER A O 1
ATOM 1725 N N . VAL A 1 217 ? -39.363 -2.516 61.129 1.00 98.50 217 VAL A N 1
ATOM 1726 C CA . VAL A 1 217 ? -40.723 -3.078 61.032 1.00 98.50 217 VAL A CA 1
ATOM 1727 C C . VAL A 1 217 ? -40.841 -4.356 61.859 1.00 98.50 217 VAL A C 1
ATOM 1729 O O . VAL A 1 217 ? -41.782 -4.494 62.637 1.00 98.50 217 VAL A O 1
ATOM 1732 N N . THR A 1 218 ? -39.862 -5.257 61.754 1.00 98.44 218 THR A N 1
ATOM 1733 C CA . THR A 1 218 ? -39.827 -6.505 62.532 1.00 98.44 218 THR A CA 1
ATOM 1734 C C . THR A 1 218 ? -39.837 -6.224 64.034 1.00 98.44 218 THR A C 1
ATOM 1736 O O . THR A 1 218 ? -40.580 -6.862 64.776 1.00 98.44 218 THR A O 1
ATOM 1739 N N . GLN A 1 219 ? -39.062 -5.235 64.488 1.00 98.38 219 GLN A N 1
ATOM 1740 C CA . GLN A 1 219 ? -39.042 -4.831 65.892 1.00 98.38 219 GLN A CA 1
ATOM 1741 C C . GLN A 1 219 ? -40.400 -4.286 66.353 1.00 98.38 219 GLN A C 1
ATOM 1743 O O . GLN A 1 219 ? -40.870 -4.669 67.421 1.00 98.38 219 GLN A O 1
ATOM 1748 N N . ARG A 1 220 ? -41.054 -3.421 65.561 1.00 98.38 220 ARG A N 1
ATOM 1749 C CA . ARG A 1 220 ? -42.399 -2.916 65.898 1.00 98.38 220 ARG A CA 1
ATOM 1750 C C . ARG A 1 220 ? -43.408 -4.049 66.014 1.00 98.38 220 ARG A C 1
ATOM 1752 O O . ARG A 1 220 ? -44.130 -4.100 66.999 1.00 98.38 220 ARG A O 1
ATOM 1759 N N . PHE A 1 221 ? -43.392 -4.980 65.063 1.00 98.38 221 PHE A N 1
ATOM 1760 C CA . PHE A 1 221 ? -44.269 -6.147 65.087 1.00 98.38 221 PHE A CA 1
ATOM 1761 C C . PHE A 1 221 ? -44.067 -6.997 66.352 1.00 98.38 221 PHE A C 1
ATOM 1763 O O . PHE A 1 221 ? -45.037 -7.410 66.979 1.00 98.38 221 PHE A O 1
ATOM 1770 N N . GLN A 1 222 ? -42.816 -7.222 66.772 1.00 98.12 222 GLN A N 1
ATOM 1771 C CA . GLN A 1 222 ? -42.513 -7.933 68.021 1.00 98.12 222 GLN A CA 1
ATOM 1772 C C . GLN A 1 222 ? -43.037 -7.189 69.257 1.00 98.12 222 GLN A C 1
ATOM 1774 O O . GLN A 1 222 ? -43.615 -7.819 70.142 1.00 98.12 222 GLN A O 1
ATOM 1779 N N . THR A 1 223 ? -42.865 -5.865 69.312 1.00 98.19 223 THR A N 1
ATOM 1780 C CA . THR A 1 223 ? -43.394 -5.034 70.403 1.00 98.19 223 THR A CA 1
ATOM 1781 C C . THR A 1 223 ? -44.919 -5.095 70.460 1.00 98.19 223 THR A C 1
ATOM 1783 O O . THR A 1 223 ? -45.469 -5.410 71.511 1.00 98.19 223 THR A O 1
ATOM 1786 N N . GLU A 1 224 ? -45.601 -4.863 69.335 1.00 98.19 224 GLU A N 1
ATOM 1787 C CA . GLU A 1 224 ? -47.068 -4.903 69.242 1.00 98.19 224 GLU A CA 1
ATOM 1788 C C . GLU A 1 224 ? -47.623 -6.292 69.596 1.00 98.19 224 GLU A C 1
ATOM 1790 O O . GLU A 1 224 ? -48.615 -6.400 70.316 1.00 98.19 224 GLU A O 1
ATOM 1795 N N . SER A 1 225 ? -46.954 -7.367 69.162 1.00 98.06 225 SER A N 1
ATOM 1796 C CA . SER A 1 225 ? -47.305 -8.738 69.552 1.00 98.06 225 SER A CA 1
ATOM 1797 C C . SER A 1 225 ? -47.187 -8.947 71.065 1.00 98.06 225 SER A C 1
ATOM 1799 O O . SER A 1 225 ? -48.097 -9.499 71.677 1.00 98.06 225 SER A O 1
ATOM 1801 N N . GLY A 1 226 ? -46.102 -8.477 71.688 1.00 97.94 226 GLY A N 1
ATOM 1802 C CA . GLY A 1 226 ? -45.923 -8.581 73.139 1.00 97.94 226 GLY A CA 1
ATOM 1803 C C . GLY A 1 226 ? -46.943 -7.755 73.933 1.00 97.94 226 GLY A C 1
ATOM 1804 O O . GLY A 1 226 ? -47.408 -8.185 74.992 1.00 97.94 226 GLY A O 1
ATOM 1805 N N . GLU A 1 227 ? -47.336 -6.584 73.423 1.00 97.94 227 GLU A N 1
ATOM 1806 C CA . GLU A 1 227 ? -48.412 -5.770 74.001 1.00 97.94 227 GLU A CA 1
ATOM 1807 C C . GLU A 1 227 ? -49.776 -6.471 73.912 1.00 97.94 227 GLU A C 1
ATOM 1809 O O . GLU A 1 227 ? -50.534 -6.460 74.889 1.00 97.94 227 GLU A O 1
ATOM 1814 N N . LEU A 1 228 ? -50.070 -7.125 72.782 1.00 98.06 228 LEU A N 1
ATOM 1815 C CA . LEU A 1 228 ? -51.271 -7.946 72.603 1.00 98.06 228 LEU A CA 1
ATOM 1816 C C . LEU A 1 228 ? -51.308 -9.124 73.583 1.00 98.06 228 LEU A C 1
ATOM 1818 O O . LEU A 1 228 ? -52.332 -9.323 74.240 1.00 98.06 228 LEU A O 1
ATOM 1822 N N . ASP A 1 229 ? -50.199 -9.847 73.754 1.00 97.94 229 ASP A N 1
ATOM 1823 C CA . ASP A 1 229 ? -50.096 -10.948 74.722 1.00 97.94 229 ASP A CA 1
ATOM 1824 C C . ASP A 1 229 ? -50.335 -10.457 76.160 1.00 97.94 229 ASP A C 1
ATOM 1826 O O . ASP A 1 229 ? -51.081 -11.061 76.937 1.00 97.94 229 ASP A O 1
ATOM 1830 N N . ALA A 1 230 ? -49.746 -9.315 76.532 1.00 97.31 230 ALA A N 1
ATOM 1831 C CA . ALA A 1 230 ? -49.953 -8.708 77.845 1.00 97.31 230 ALA A CA 1
ATOM 1832 C C . ALA A 1 230 ? -51.414 -8.280 78.069 1.00 97.31 230 ALA A C 1
ATOM 1834 O O . ALA A 1 230 ? -51.936 -8.413 79.183 1.00 97.31 230 ALA A O 1
ATOM 1835 N N . LEU A 1 231 ? -52.083 -7.765 77.034 1.00 97.88 231 LEU A N 1
ATOM 1836 C CA . LEU A 1 231 ? -53.499 -7.408 77.091 1.00 97.88 231 LEU A CA 1
ATOM 1837 C C . LEU A 1 231 ? -54.389 -8.652 77.221 1.00 97.88 231 LEU A C 1
ATOM 1839 O O . LEU A 1 231 ? -55.302 -8.644 78.050 1.00 97.88 231 LEU A O 1
ATOM 1843 N N . GLY A 1 232 ? -54.085 -9.720 76.480 1.00 97.56 232 GLY A N 1
ATOM 1844 C CA . GLY A 1 232 ? -54.748 -11.021 76.598 1.00 97.56 232 GLY A CA 1
ATOM 1845 C C . GLY A 1 232 ? -54.675 -11.567 78.025 1.00 97.56 232 GLY A C 1
ATOM 1846 O O . GLY A 1 232 ? -55.705 -11.820 78.647 1.00 97.56 232 GLY A O 1
ATOM 1847 N N . ASN A 1 233 ? -53.477 -11.589 78.614 1.00 97.25 233 ASN A N 1
ATOM 1848 C CA . ASN A 1 233 ? -53.275 -12.022 80.002 1.00 97.25 233 ASN A CA 1
ATOM 1849 C C . ASN A 1 233 ? -54.073 -11.181 81.020 1.00 97.25 233 ASN A C 1
ATOM 1851 O O . ASN A 1 233 ? -54.619 -11.711 81.992 1.00 97.25 233 ASN A O 1
ATOM 1855 N N . LYS A 1 234 ? -54.165 -9.856 80.821 1.00 97.75 234 LYS A N 1
ATOM 1856 C CA . LYS A 1 234 ? -54.992 -8.980 81.675 1.00 97.75 234 LYS A CA 1
ATOM 1857 C C . LYS A 1 234 ? -56.478 -9.304 81.545 1.00 97.75 234 LYS A C 1
ATOM 1859 O O . LYS A 1 234 ? -57.182 -9.300 82.555 1.00 97.75 234 LYS A O 1
ATOM 1864 N N . PHE A 1 235 ? -56.950 -9.556 80.327 1.00 97.88 235 PHE A N 1
ATOM 1865 C CA . PHE A 1 235 ? -58.337 -9.925 80.066 1.00 97.88 235 PHE A CA 1
ATOM 1866 C C . PHE A 1 235 ? -58.695 -11.252 80.745 1.00 97.88 235 PHE A C 1
ATOM 1868 O O . PHE A 1 235 ? -59.689 -11.312 81.470 1.00 97.88 235 PHE A O 1
ATOM 1875 N N . ASP A 1 236 ? -57.834 -12.264 80.623 1.00 97.75 236 ASP A N 1
ATOM 1876 C CA . ASP A 1 236 ? -57.999 -13.557 81.294 1.00 97.75 236 ASP A CA 1
ATOM 1877 C C . ASP A 1 236 ? -58.027 -13.413 82.822 1.00 97.75 236 ASP A C 1
ATOM 1879 O O . ASP A 1 236 ? -58.889 -13.984 83.496 1.00 97.75 236 ASP A O 1
ATOM 1883 N N . HIS A 1 237 ? -57.145 -12.580 83.386 1.00 97.19 237 HIS A N 1
ATOM 1884 C CA . HIS A 1 237 ? -57.138 -12.288 84.820 1.00 97.19 237 HIS A CA 1
ATOM 1885 C C . HIS A 1 237 ? -58.428 -11.594 85.293 1.00 97.19 237 HIS A C 1
ATOM 1887 O O . HIS A 1 237 ? -58.963 -11.924 86.356 1.00 97.19 237 HIS A O 1
ATOM 1893 N N . LEU A 1 238 ? -58.947 -10.634 84.520 1.00 97.56 238 LEU A N 1
ATOM 1894 C CA . LEU A 1 238 ? -60.216 -9.967 84.827 1.00 97.56 238 LEU A CA 1
ATOM 1895 C C . LEU A 1 238 ? -61.402 -10.931 84.736 1.00 97.56 238 LEU A C 1
ATOM 1897 O O . LEU A 1 238 ? -62.263 -10.905 85.615 1.00 97.56 238 LEU A O 1
ATOM 1901 N N . LEU A 1 239 ? -61.429 -11.804 83.725 1.00 96.88 239 LEU A N 1
ATOM 1902 C CA . LEU A 1 239 ? -62.424 -12.870 83.602 1.00 96.88 239 LEU A CA 1
ATOM 1903 C C . LEU A 1 239 ? -62.405 -13.802 84.816 1.00 96.88 239 LEU A C 1
ATOM 1905 O O . LEU A 1 239 ? -63.463 -14.121 85.356 1.00 96.88 239 LEU A O 1
ATOM 1909 N N . GLN A 1 240 ? -61.218 -14.211 85.266 1.00 96.38 240 GLN A N 1
ATOM 1910 C CA . GLN A 1 240 ? -61.057 -15.060 86.445 1.00 96.38 240 GLN A CA 1
ATOM 1911 C C . GLN A 1 240 ? -61.597 -14.378 87.712 1.00 96.38 240 GLN A C 1
ATOM 1913 O O . GLN A 1 240 ? -62.413 -14.963 88.422 1.00 96.38 240 GLN A O 1
ATOM 1918 N N . LYS A 1 241 ? -61.246 -13.105 87.942 1.00 96.75 241 LYS A N 1
ATOM 1919 C CA . LYS A 1 241 ? -61.796 -12.305 89.052 1.00 96.75 241 LYS A CA 1
ATOM 1920 C C . LYS A 1 241 ? -63.319 -12.182 89.003 1.00 96.75 241 LYS A C 1
ATOM 1922 O O . LYS A 1 241 ? -63.976 -12.234 90.040 1.00 96.75 241 LYS A O 1
ATOM 1927 N N . LEU A 1 242 ? -63.891 -12.001 87.813 1.00 96.50 242 LEU A N 1
ATOM 1928 C CA . LEU A 1 242 ? -65.342 -11.943 87.617 1.00 96.50 242 LEU A CA 1
ATOM 1929 C C . LEU A 1 242 ? -66.013 -13.269 87.988 1.00 96.50 242 LEU A C 1
ATOM 1931 O O . LEU A 1 242 ? -67.024 -13.257 88.689 1.00 96.50 242 LEU A O 1
ATOM 1935 N N . LYS A 1 243 ? -65.431 -14.401 87.570 1.00 95.75 243 LYS A N 1
ATOM 1936 C CA . LYS A 1 243 ? -65.906 -15.744 87.941 1.00 95.75 243 LYS A CA 1
ATOM 1937 C C . LYS A 1 243 ? -65.862 -15.965 89.454 1.00 95.75 243 LYS A C 1
ATOM 1939 O O . LYS A 1 243 ? -66.847 -16.425 90.020 1.00 95.75 243 LYS A O 1
ATOM 1944 N N . GLU A 1 244 ? -64.759 -15.602 90.109 1.00 95.50 244 GLU A N 1
ATOM 1945 C CA . GLU A 1 244 ? -64.607 -15.704 91.569 1.00 95.50 244 GLU A CA 1
ATOM 1946 C C . GLU A 1 244 ? -65.629 -14.839 92.312 1.00 95.50 244 GLU A C 1
ATOM 1948 O O . GLU A 1 244 ? -66.272 -15.305 93.250 1.00 95.50 244 GLU A O 1
ATOM 1953 N N . LYS A 1 245 ? -65.838 -13.594 91.865 1.00 95.62 245 LYS A N 1
ATOM 1954 C CA . LYS A 1 245 ? -66.839 -12.701 92.458 1.00 95.62 245 LYS A CA 1
ATOM 1955 C C . LYS A 1 245 ? -68.257 -13.264 92.326 1.00 95.62 245 LYS A C 1
ATOM 1957 O O . LYS A 1 245 ? -68.997 -13.240 93.303 1.00 95.62 245 LYS A O 1
ATOM 1962 N N . LEU A 1 246 ? -68.619 -13.785 91.151 1.00 94.38 246 LEU A N 1
ATOM 1963 C CA . LEU A 1 246 ? -69.917 -14.432 90.926 1.00 94.38 246 LEU A CA 1
ATOM 1964 C C . LEU A 1 246 ? -70.106 -15.667 91.819 1.00 94.38 246 LEU A C 1
ATOM 1966 O O . LEU A 1 246 ? -71.196 -15.865 92.348 1.00 94.38 246 LEU A O 1
ATOM 1970 N N . ALA A 1 247 ? -69.057 -16.470 92.022 1.00 91.81 247 ALA A N 1
ATOM 1971 C CA . ALA A 1 247 ? -69.103 -17.617 92.929 1.00 91.81 247 ALA A CA 1
ATOM 1972 C C . ALA A 1 247 ? -69.334 -17.186 94.389 1.00 91.81 247 ALA A C 1
ATOM 1974 O O . ALA A 1 247 ? -70.231 -17.711 95.044 1.00 91.81 247 ALA A O 1
ATOM 1975 N N . LEU A 1 248 ? -68.598 -16.176 94.872 1.00 92.50 248 LEU A N 1
ATOM 1976 C CA . LEU A 1 248 ? -68.780 -15.617 96.219 1.00 92.50 248 LEU A CA 1
ATOM 1977 C C . LEU A 1 248 ? -70.169 -14.994 96.421 1.00 92.50 248 LEU A C 1
ATOM 1979 O O . LEU A 1 248 ? -70.744 -15.073 97.506 1.00 92.50 248 LEU A O 1
ATOM 1983 N N . GLU A 1 249 ? -70.714 -14.338 95.397 1.00 90.62 249 GLU A N 1
ATOM 1984 C CA . GLU A 1 249 ? -72.059 -13.759 95.441 1.00 90.62 249 GLU A CA 1
ATOM 1985 C C . GLU A 1 249 ? -73.133 -14.857 95.511 1.00 90.62 249 GLU A C 1
ATOM 1987 O O . GLU A 1 249 ? -74.041 -14.762 96.336 1.00 90.62 249 GLU A O 1
ATOM 1992 N N . ALA A 1 250 ? -72.972 -15.948 94.755 1.00 86.75 250 ALA A N 1
ATOM 1993 C CA . ALA A 1 250 ? -73.834 -17.125 94.855 1.00 86.75 250 ALA A CA 1
ATOM 1994 C C . ALA A 1 250 ? -73.765 -17.798 96.243 1.00 86.75 250 ALA A C 1
ATOM 1996 O O . ALA A 1 250 ? -74.807 -18.134 96.808 1.00 86.75 250 ALA A O 1
ATOM 1997 N N . GLU A 1 251 ? -72.570 -17.947 96.829 1.00 85.50 251 GLU A N 1
ATOM 1998 C CA . GLU A 1 251 ? -72.390 -18.488 98.189 1.00 85.50 251 GLU A CA 1
ATOM 1999 C C . GLU A 1 251 ? -73.033 -17.602 99.272 1.00 85.50 251 GLU A C 1
ATOM 2001 O O . GLU A 1 251 ? -73.658 -18.104 100.214 1.00 85.50 251 GLU A O 1
ATOM 2006 N N . ASN A 1 252 ? -72.922 -16.277 99.140 1.00 81.00 252 ASN A N 1
ATOM 2007 C CA . ASN A 1 252 ? -73.547 -15.332 100.065 1.00 81.00 252 ASN A CA 1
ATOM 2008 C C . ASN A 1 252 ? -75.081 -15.357 99.989 1.00 81.00 252 ASN A C 1
ATOM 2010 O O . ASN A 1 252 ? -75.736 -15.269 101.028 1.00 81.00 252 ASN A O 1
ATOM 2014 N N . GLU A 1 253 ? -75.666 -15.477 98.794 1.00 81.38 253 GLU A N 1
ATOM 2015 C CA . GLU A 1 253 ? -77.122 -15.598 98.631 1.00 81.38 253 GLU A CA 1
ATOM 2016 C C . GLU A 1 253 ? -77.652 -16.930 99.197 1.00 81.38 253 GLU A C 1
ATOM 2018 O O . GLU A 1 253 ? -78.664 -16.932 99.902 1.00 81.38 253 GLU A O 1
ATOM 2023 N N . LEU A 1 254 ? -76.915 -18.037 99.027 1.00 74.12 254 LEU A N 1
ATOM 2024 C CA . LEU A 1 254 ? -77.188 -19.311 99.714 1.00 74.12 254 LEU A CA 1
ATOM 2025 C C . LEU A 1 254 ? -77.186 -19.141 101.243 1.00 74.12 254 LEU A C 1
ATOM 2027 O O . LEU A 1 254 ? -78.160 -19.493 101.910 1.00 74.12 254 LEU A O 1
ATOM 2031 N N . SER A 1 255 ? -76.152 -18.498 101.791 1.00 74.50 255 SER A N 1
ATOM 2032 C CA . SER A 1 255 ? -76.003 -18.269 103.238 1.00 74.50 255 SER A CA 1
ATOM 2033 C C . SER A 1 255 ? -77.080 -17.349 103.837 1.00 74.50 255 SER A C 1
ATOM 2035 O O . SER A 1 255 ? -77.425 -17.475 105.014 1.00 74.50 255 SER A O 1
ATOM 2037 N N . LYS A 1 256 ? -77.612 -16.393 103.060 1.00 71.19 256 LYS A N 1
ATOM 2038 C CA . LYS A 1 256 ? -78.740 -15.539 103.476 1.00 71.19 256 LYS A CA 1
ATOM 2039 C C . LYS A 1 256 ? -80.066 -16.298 103.464 1.00 71.19 256 LYS A C 1
ATOM 2041 O O . LYS A 1 256 ? -80.868 -16.089 104.372 1.00 71.19 256 LYS A O 1
ATOM 2046 N N . SER A 1 257 ? -80.281 -17.182 102.486 1.00 66.38 257 SER A N 1
ATOM 2047 C CA . SER A 1 257 ? -81.482 -18.027 102.421 1.00 66.38 257 SER A CA 1
ATOM 2048 C C . SER A 1 257 ? -81.583 -19.020 103.590 1.00 66.38 257 SER A C 1
ATOM 2050 O O . SER A 1 257 ? -82.684 -19.342 104.017 1.00 66.38 257 SER A O 1
ATOM 2052 N N . GLU A 1 258 ? -80.454 -19.424 104.187 1.00 59.09 258 GLU A N 1
ATOM 2053 C CA . GLU A 1 258 ? -80.421 -20.278 105.388 1.00 59.09 258 GLU A CA 1
ATOM 2054 C C . GLU A 1 258 ? -80.659 -19.522 106.712 1.00 59.09 258 GLU A C 1
ATOM 2056 O O . GLU A 1 258 ? -80.938 -20.150 107.734 1.00 59.09 258 GLU A O 1
ATOM 2061 N N . LYS A 1 259 ? -80.547 -18.183 106.734 1.00 55.81 259 LYS A N 1
ATOM 2062 C CA . LYS A 1 259 ? -80.627 -17.366 107.967 1.00 55.81 259 LYS A CA 1
ATOM 2063 C C . LYS A 1 259 ? -81.922 -16.566 108.147 1.00 55.81 259 LYS A C 1
ATOM 2065 O O . LYS A 1 259 ? -82.094 -15.978 109.212 1.00 55.81 259 LYS A O 1
ATOM 2070 N N . ASN A 1 260 ? -82.829 -16.568 107.172 1.00 46.72 260 ASN A N 1
ATOM 2071 C CA . ASN A 1 260 ? -84.193 -16.039 107.306 1.00 46.72 260 ASN A CA 1
ATOM 2072 C C . ASN A 1 260 ? -85.215 -17.162 107.029 1.00 46.72 260 ASN A C 1
ATOM 2074 O O . ASN A 1 260 ? -85.620 -17.320 105.876 1.00 46.72 260 ASN A O 1
ATOM 2078 N N . PRO A 1 261 ? -85.590 -17.964 108.044 1.00 49.66 261 PRO A N 1
ATOM 2079 C CA . PRO A 1 261 ? -86.765 -18.836 107.990 1.00 49.66 261 PRO A CA 1
ATOM 2080 C C . PRO A 1 261 ? -88.089 -18.057 108.046 1.00 49.66 261 PRO A C 1
ATOM 2082 O O . PRO A 1 261 ? -88.111 -16.944 108.625 1.00 49.66 261 PRO A O 1
#

Radius of gyration: 69.61 Å; chains: 1; bounding box: 154×101×198 Å